Protein AF-A0A1G9XAP2-F1 (afdb_monomer)

Mean predicted aligned error: 17.47 Å

Sequence (266 aa):
MADESARGPGRTGADGVQAGEEDELRVLLARVVPQLAPPPQRMARVRERLRRRRRRRAAGAVAVVAAAVTAAVLLPGAGDGPGSLGPTPPTSPQAAGTPTAVAGPATGPSASTQPPSYAADARVFGELTGLRLELPKGWHTLTAPKQSTAFVSSQALGLPGDGCFHPLDDFCTPLVRQLTPGGTLIQFALEHNQGMADKARLRGDLPGARPLLTACRTVGGTSQLAAEIADGSGSDVLVVATACLSHPTPEQDALARQILSSADFS

Solvent-accessible surface area (backbone atoms only — not comparable to full-atom values): 16619 Å² total; per-residue (Å²): 136,88,85,85,85,86,79,78,83,83,89,76,74,69,70,66,55,57,59,52,54,54,55,52,50,50,54,53,52,64,70,69,53,77,82,69,73,76,62,78,60,58,63,52,53,50,52,50,53,51,50,54,54,49,53,58,54,62,67,66,72,71,80,83,84,84,86,79,90,89,90,84,85,87,86,91,80,88,80,89,80,89,84,83,92,79,86,79,83,85,85,78,83,86,79,91,74,85,80,84,80,80,86,72,90,80,89,66,84,81,74,79,78,72,74,84,83,69,69,57,47,80,43,74,37,68,71,51,72,29,31,28,32,45,38,54,76,85,52,33,77,49,77,41,69,95,69,30,29,40,37,40,20,69,49,74,68,36,68,58,97,84,46,72,82,77,46,43,92,86,38,66,80,47,47,76,59,62,44,51,84,62,25,41,40,34,42,38,34,56,43,82,38,47,74,57,13,55,50,24,63,74,69,51,58,65,62,36,82,48,85,74,49,70,45,37,46,72,39,43,24,74,43,28,38,36,35,48,46,40,57,90,85,72,57,36,47,24,36,44,34,43,35,28,23,6,71,59,48,75,67,54,50,51,49,53,41,49,36,61,56,46,55,46,68,110

pLDDT: mean 79.66, std 18.26, range [38.59, 98.38]

Nearest PDB structures (foldseek):
  1e25-assembly1_A  TM=3.846E-01  e=6.372E-01  Pseudomonas aeruginosa
  4d2o-assembly2_B  TM=3.747E-01  e=5.050E-01  Citrobacter freundii
  6d3g-assembly4_D  TM=3.982E-01  e=1.616E+00  Citrobacter freundii
  8ftm-assembly1_A  TM=3.333E-01  e=3.648E+00  Thermochaetoides thermophila DSM 1495
  8ftm-assembly2_B  TM=3.637E-01  e=9.806E+00  Thermochaetoides thermophila DSM 1495

Radius of gyration: 29.98 Å; Cα contacts (8 Å, |Δi|>4): 328; chains: 1; bounding box: 112×56×68 Å

Secondary structure (DSSP, 8-state):
-------PPP--SSHHHHHHHHHHHHHHHHHHS---PPPHHHHHHHHHHHHHHHHHHHHTSSSSS----S--------------------PPP--------------------PPP---EEEEEEGGGTTEEEEEETT-EEEEEGGGTEEEEESS-B---SS-SSS-BTTB---BSSPPPTT-EEEEEEEEE-HHHHHHHHHH----EE-PPPHHHHHTT-SEEEEEEEE-TT--SEEEEEEEEESS--HHHHHHHHHHHHT-EE-

Organism: NCBI:txid310781

Foldseek 3Di:
DDDDDPDDDDDPPDPVVVVVVVVVVVVVVVVPDDPPPDPPVVVVVVVVVVVVVVVVVVVVPPPPDPDDDDDDPDDDDDDDDDDDDDDDDDDDDDDDDDDDDDDDDPPDPPPPCPDPDADWDWDFDVLQQGKIWTHHPCKDKDDDSVQSKIKIKNDDFAADPVGQPDADVSHGDRDPAAADAFIKMKMKGKDQALVLLVVCVVVDWFKDWDPQDPVLVVSQFPTKIWTWDHAPPSGSIIIIMIMGHHNHDPVSVVNVRRRSNRIYHD

Structure (mmCIF, N/CA/C/O backbone):
data_AF-A0A1G9XAP2-F1
#
_entry.id   AF-A0A1G9XAP2-F1
#
loop_
_atom_site.group_PDB
_atom_site.id
_atom_site.type_symbol
_atom_site.label_atom_id
_atom_site.label_alt_id
_atom_site.label_comp_id
_atom_site.label_asym_id
_atom_site.label_entity_id
_atom_site.label_seq_id
_atom_site.pdbx_PDB_ins_code
_atom_site.Cartn_x
_atom_site.Cartn_y
_atom_site.Cartn_z
_atom_site.occupancy
_atom_site.B_iso_or_equiv
_atom_site.auth_seq_id
_atom_site.auth_comp_id
_atom_site.auth_asym_id
_atom_site.auth_atom_id
_atom_site.pdbx_PDB_model_num
ATOM 1 N N . MET A 1 1 ? 60.367 30.958 22.361 1.00 43.78 1 MET A N 1
ATOM 2 C CA . MET A 1 1 ? 60.447 29.661 21.658 1.00 43.78 1 MET A CA 1
ATOM 3 C C . MET A 1 1 ? 59.014 29.154 21.582 1.00 43.78 1 MET A C 1
ATOM 5 O O . MET A 1 1 ? 58.500 28.744 22.607 1.00 43.78 1 MET A O 1
ATOM 9 N N . ALA A 1 2 ? 58.224 29.648 20.627 1.00 56.22 2 ALA A N 1
ATOM 10 C CA . ALA A 1 2 ? 58.159 29.245 19.213 1.00 56.22 2 ALA A CA 1
ATOM 11 C C . ALA A 1 2 ? 57.418 27.907 19.065 1.00 56.22 2 ALA A C 1
ATOM 13 O O . ALA A 1 2 ? 57.967 26.904 19.496 1.00 56.22 2 ALA A O 1
ATOM 14 N N . ASP A 1 3 ? 56.177 27.959 18.561 1.00 45.72 3 ASP A N 1
ATOM 15 C CA . ASP A 1 3 ? 55.609 27.087 17.508 1.00 45.72 3 ASP A CA 1
ATOM 16 C C . ASP A 1 3 ? 54.133 27.500 17.303 1.00 45.72 3 ASP A C 1
ATOM 18 O O . ASP A 1 3 ? 53.324 27.450 18.227 1.00 45.72 3 ASP A O 1
ATOM 22 N N . GLU A 1 4 ? 53.821 28.307 16.293 1.00 52.78 4 GLU A N 1
ATOM 23 C CA . GLU A 1 4 ? 53.558 27.946 14.888 1.00 52.78 4 GLU A CA 1
ATOM 24 C C . GLU A 1 4 ? 52.074 27.611 14.660 1.00 52.78 4 GLU A C 1
ATOM 26 O O . GLU A 1 4 ? 51.550 26.523 14.882 1.00 52.78 4 GLU A O 1
ATOM 31 N N . SER A 1 5 ? 51.371 28.663 14.249 1.00 58.31 5 SER A N 1
ATOM 32 C CA . SER A 1 5 ? 49.951 28.707 13.946 1.00 58.31 5 SER A CA 1
ATOM 33 C C . SER A 1 5 ? 49.730 28.159 12.530 1.00 58.31 5 SER A C 1
ATOM 35 O O . SER A 1 5 ? 49.938 28.866 11.544 1.00 58.31 5 SER A O 1
ATOM 37 N N . ALA A 1 6 ? 49.317 26.895 12.413 1.00 60.69 6 ALA A N 1
ATOM 38 C CA . ALA A 1 6 ? 48.979 26.273 11.132 1.00 60.69 6 ALA A CA 1
ATOM 39 C C . ALA A 1 6 ? 47.593 26.736 10.642 1.00 60.69 6 ALA A C 1
ATOM 41 O O . ALA A 1 6 ? 46.551 26.144 10.927 1.00 60.69 6 ALA A O 1
ATOM 42 N N . ARG A 1 7 ? 47.597 27.839 9.892 1.00 59.06 7 ARG A N 1
ATOM 43 C CA . ARG A 1 7 ? 46.464 28.396 9.146 1.00 59.06 7 ARG A CA 1
ATOM 44 C C . ARG A 1 7 ? 46.275 27.584 7.853 1.00 59.06 7 ARG A C 1
ATOM 46 O O . ARG A 1 7 ? 47.036 27.744 6.905 1.00 59.06 7 ARG A O 1
ATOM 53 N N . GLY A 1 8 ? 45.282 26.694 7.832 1.00 51.62 8 GLY A N 1
ATOM 54 C CA . GLY A 1 8 ? 44.941 25.880 6.658 1.00 51.62 8 GLY A CA 1
ATOM 55 C C . GLY A 1 8 ? 44.380 26.714 5.488 1.00 51.62 8 GLY A C 1
ATOM 56 O O . GLY A 1 8 ? 43.649 27.678 5.732 1.00 51.62 8 GLY A O 1
ATOM 57 N N . PRO A 1 9 ? 44.710 26.376 4.225 1.00 57.38 9 PRO A N 1
ATOM 58 C CA . PRO A 1 9 ? 44.312 27.142 3.047 1.00 57.38 9 PRO A CA 1
ATOM 59 C C . PRO A 1 9 ? 42.838 26.917 2.680 1.00 57.38 9 PRO A C 1
ATOM 61 O O . PRO A 1 9 ? 42.304 25.810 2.768 1.00 57.38 9 PRO A O 1
ATOM 64 N N . GLY A 1 10 ? 42.188 28.003 2.262 1.00 54.50 10 GLY A N 1
ATOM 65 C CA . GLY A 1 10 ? 40.776 28.053 1.899 1.00 54.50 10 GLY A CA 1
ATOM 66 C C . GLY A 1 10 ? 40.422 27.183 0.692 1.00 54.50 10 GLY A C 1
ATOM 67 O O . GLY A 1 10 ? 41.027 27.273 -0.373 1.00 54.50 10 GLY A O 1
ATOM 68 N N . ARG A 1 11 ? 39.376 26.371 0.862 1.00 55.69 11 ARG A N 1
ATOM 69 C CA . ARG A 1 11 ? 38.628 25.712 -0.212 1.00 55.69 11 ARG A CA 1
ATOM 70 C C . ARG A 1 11 ? 37.593 26.695 -0.766 1.00 55.69 11 ARG A C 1
ATOM 72 O O . ARG A 1 11 ? 36.490 26.770 -0.241 1.00 55.69 11 ARG A O 1
ATOM 79 N N . THR A 1 12 ? 37.944 27.451 -1.801 1.00 59.19 12 THR A N 1
ATOM 80 C CA . THR A 1 12 ? 37.004 28.343 -2.519 1.00 59.19 12 THR A CA 1
ATOM 81 C C . THR A 1 12 ? 37.005 28.135 -4.040 1.00 59.19 12 THR A C 1
ATOM 83 O O . THR A 1 12 ? 36.467 28.956 -4.771 1.00 59.19 12 THR A O 1
ATOM 86 N N . GLY A 1 13 ? 37.595 27.043 -4.546 1.00 55.62 13 GLY A N 1
ATOM 87 C CA . GLY A 1 13 ? 37.838 26.871 -5.987 1.00 55.62 13 GLY A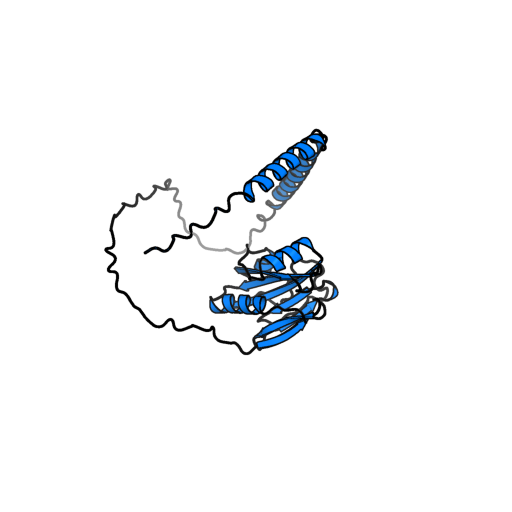 CA 1
ATOM 88 C C . GLY A 1 13 ? 36.865 25.983 -6.774 1.00 55.62 13 GLY A C 1
ATOM 89 O O . GLY A 1 13 ? 36.879 26.052 -7.996 1.00 55.62 13 GLY A O 1
ATOM 90 N N . ALA A 1 14 ? 36.048 25.141 -6.129 1.00 57.00 14 ALA A N 1
ATOM 91 C CA . ALA A 1 14 ? 35.280 24.110 -6.845 1.00 57.00 14 ALA A CA 1
ATOM 92 C C . ALA A 1 14 ? 33.884 24.574 -7.311 1.00 57.00 14 ALA A C 1
ATOM 94 O O . ALA A 1 14 ? 33.464 24.217 -8.406 1.00 57.00 14 ALA A O 1
ATOM 95 N N . ASP A 1 15 ? 33.203 25.432 -6.544 1.00 57.75 15 ASP A N 1
ATOM 96 C CA . ASP A 1 15 ? 31.824 25.848 -6.863 1.00 57.75 15 ASP A CA 1
ATOM 97 C C . ASP A 1 15 ? 31.735 26.837 -8.039 1.00 57.75 15 ASP A C 1
ATOM 99 O O . ASP A 1 15 ? 30.709 26.931 -8.709 1.00 57.75 15 ASP A O 1
ATOM 103 N N . GLY A 1 16 ? 32.817 27.567 -8.334 1.00 58.72 16 GLY A N 1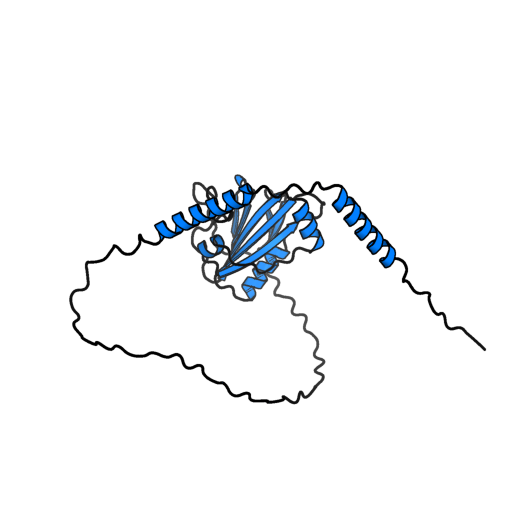
ATOM 104 C CA . GLY A 1 16 ? 32.840 28.543 -9.429 1.00 58.72 16 GLY A CA 1
ATOM 105 C C . GLY A 1 16 ? 32.870 27.912 -10.824 1.00 58.72 16 GLY A C 1
ATOM 106 O O . GLY A 1 16 ? 32.371 28.512 -11.773 1.00 58.72 16 GLY A O 1
ATOM 107 N N . VAL A 1 17 ? 33.425 26.702 -10.954 1.00 64.06 17 VAL A N 1
ATOM 108 C CA . VAL A 1 17 ? 33.548 26.011 -12.250 1.00 64.06 17 VAL A CA 1
ATOM 109 C C . VAL A 1 17 ? 32.198 25.433 -12.681 1.00 64.06 17 VAL A C 1
ATOM 111 O O . VAL A 1 17 ? 31.810 25.567 -13.838 1.00 64.06 17 VAL A O 1
ATOM 114 N N . GLN A 1 18 ? 31.426 24.902 -11.732 1.00 67.69 18 GLN A N 1
ATOM 115 C CA . GLN A 1 18 ? 30.138 24.267 -12.013 1.00 67.69 18 GLN A CA 1
ATOM 116 C C . GLN A 1 18 ? 29.053 25.276 -12.432 1.00 67.69 18 GLN A C 1
ATOM 118 O O . GLN A 1 18 ? 28.229 24.976 -13.294 1.00 67.69 18 GLN A O 1
ATOM 123 N N . ALA A 1 19 ? 29.084 26.499 -11.887 1.00 69.44 19 ALA A N 1
ATOM 124 C CA . ALA A 1 19 ? 28.161 27.564 -12.285 1.00 69.44 19 ALA A CA 1
ATOM 125 C C . ALA A 1 19 ? 28.404 28.059 -13.726 1.00 69.44 19 ALA A C 1
ATOM 127 O O . ALA A 1 19 ? 27.454 28.412 -14.423 1.00 69.44 19 ALA A O 1
ATOM 128 N N . GLY A 1 20 ? 29.662 28.062 -14.185 1.00 77.38 20 GLY A N 1
ATOM 129 C CA . GLY A 1 20 ? 30.013 28.454 -15.554 1.00 77.38 20 GLY A CA 1
ATOM 130 C C . GLY A 1 20 ? 29.578 27.424 -16.599 1.00 77.38 20 GLY A C 1
ATOM 131 O O . GLY A 1 20 ? 29.032 27.796 -17.637 1.00 77.38 20 GLY A O 1
ATOM 132 N N . GLU A 1 21 ? 29.750 26.134 -16.297 1.00 80.44 21 GLU A N 1
ATOM 133 C CA . GLU A 1 21 ? 29.343 25.039 -17.189 1.00 80.44 21 GLU A CA 1
ATOM 134 C C . GLU A 1 21 ? 27.820 24.992 -17.388 1.00 80.44 21 GLU A C 1
ATOM 136 O O . GLU A 1 21 ? 27.341 24.743 -18.496 1.00 80.44 21 GLU A O 1
ATOM 141 N N . GLU A 1 22 ? 27.039 25.283 -16.344 1.00 77.25 22 GLU A N 1
ATOM 142 C CA . GLU A 1 22 ? 25.576 25.286 -16.428 1.00 77.25 22 GLU A CA 1
ATOM 143 C C . GLU A 1 22 ? 25.038 26.420 -17.322 1.00 77.25 22 GLU A C 1
ATOM 145 O O . GLU A 1 22 ? 24.093 26.218 -18.096 1.00 77.25 22 GLU A O 1
ATOM 150 N N . ASP A 1 23 ? 25.652 27.606 -17.258 1.00 83.25 23 ASP A N 1
ATOM 151 C CA . ASP A 1 23 ? 25.276 28.740 -18.108 1.00 83.25 23 ASP A CA 1
ATOM 152 C C . ASP A 1 23 ? 25.699 28.528 -19.569 1.00 83.25 23 ASP A C 1
ATOM 154 O O . ASP A 1 23 ? 24.942 28.867 -20.486 1.00 83.25 23 ASP A O 1
ATOM 158 N N . GLU A 1 24 ? 26.841 27.884 -19.816 1.00 81.81 24 GLU A N 1
ATOM 159 C CA . GLU A 1 24 ? 27.262 27.521 -21.172 1.00 81.81 24 GLU A CA 1
ATOM 160 C C . GLU A 1 24 ? 26.313 26.478 -21.795 1.00 81.81 24 GLU A C 1
ATOM 162 O O . GLU A 1 24 ? 25.897 26.611 -22.955 1.00 81.81 24 GLU A O 1
ATOM 167 N N . LEU A 1 25 ? 25.844 25.512 -20.994 1.00 84.38 25 LEU A N 1
ATOM 168 C CA . LEU A 1 25 ? 24.843 24.531 -21.421 1.00 84.38 25 LEU A CA 1
ATOM 169 C C . LEU A 1 25 ? 23.500 25.190 -21.778 1.00 84.38 25 LEU A C 1
ATOM 171 O O . LEU A 1 25 ? 22.874 24.820 -22.778 1.00 84.38 25 LEU A O 1
ATOM 175 N N . ARG A 1 26 ? 23.059 26.195 -21.004 1.00 84.69 26 ARG A N 1
ATOM 176 C CA . ARG A 1 26 ? 21.834 26.962 -21.308 1.00 84.69 26 ARG A CA 1
ATOM 177 C C . ARG A 1 26 ? 21.941 27.710 -22.628 1.00 84.69 26 ARG A C 1
ATOM 179 O O . ARG A 1 26 ? 20.974 27.720 -23.393 1.00 84.69 26 ARG A O 1
ATOM 186 N N . VAL A 1 27 ? 23.094 28.309 -22.923 1.00 86.81 27 VAL A N 1
ATOM 187 C CA . VAL A 1 27 ? 23.308 29.047 -24.179 1.00 86.81 27 VAL A CA 1
ATOM 188 C C . VAL A 1 27 ? 23.301 28.103 -25.385 1.00 86.81 27 VAL A C 1
ATOM 190 O O . VAL A 1 27 ? 22.697 28.427 -26.415 1.00 86.81 27 VAL A O 1
ATOM 193 N N . LEU A 1 28 ? 23.905 26.917 -25.261 1.00 85.38 28 LEU A N 1
ATOM 194 C CA . LEU A 1 28 ? 23.897 25.909 -26.326 1.00 85.38 28 LEU A CA 1
ATOM 195 C C . LEU A 1 28 ? 22.491 25.346 -26.568 1.00 85.38 28 LEU A C 1
ATOM 197 O O . LEU A 1 28 ? 22.047 25.273 -27.717 1.00 85.38 28 LEU A O 1
ATOM 201 N N . LEU A 1 29 ? 21.742 25.039 -25.507 1.00 82.00 29 LEU A N 1
ATOM 202 C CA . LEU A 1 29 ? 20.355 24.576 -25.622 1.00 82.00 29 LEU A CA 1
ATOM 203 C C . LEU A 1 29 ? 19.434 25.648 -26.220 1.00 82.00 29 LEU A C 1
ATOM 205 O O . LEU A 1 29 ? 18.584 25.330 -27.054 1.00 82.00 29 LEU A O 1
ATOM 209 N N . ALA A 1 30 ? 19.635 26.922 -25.876 1.00 78.88 30 ALA A N 1
ATOM 210 C CA . ALA A 1 30 ? 18.861 28.026 -26.441 1.00 78.88 30 ALA A CA 1
ATOM 211 C C . ALA A 1 30 ? 19.089 28.214 -27.953 1.00 78.88 30 ALA A C 1
ATOM 213 O O . ALA A 1 30 ? 18.180 28.666 -28.650 1.00 78.88 30 ALA A O 1
ATOM 214 N N . ARG A 1 31 ? 20.272 27.859 -28.476 1.00 81.38 31 ARG A N 1
ATOM 215 C CA . ARG A 1 31 ? 20.572 27.933 -29.919 1.00 81.38 31 ARG A CA 1
ATOM 216 C C . ARG A 1 31 ? 20.075 26.734 -30.717 1.00 81.38 31 ARG A C 1
ATOM 218 O O . ARG A 1 31 ? 19.777 26.895 -31.898 1.00 81.38 31 ARG A O 1
ATOM 225 N N . VAL A 1 32 ? 20.017 25.549 -30.109 1.00 82.12 32 VAL A N 1
ATOM 226 C CA . VAL A 1 32 ? 19.726 24.300 -30.833 1.00 82.12 32 VAL A CA 1
ATOM 227 C C . VAL A 1 32 ? 18.238 23.959 -30.847 1.00 82.12 32 VAL A C 1
ATOM 229 O O . VAL A 1 32 ? 17.820 23.181 -31.695 1.00 82.12 32 VAL A O 1
ATOM 232 N N . VAL A 1 33 ? 17.412 24.547 -29.976 1.00 76.69 33 VAL A N 1
ATOM 233 C CA . VAL A 1 33 ? 15.960 24.325 -30.012 1.00 76.69 33 VAL A CA 1
ATOM 234 C C . VAL A 1 33 ? 15.314 25.334 -30.970 1.00 76.69 33 VAL A C 1
ATOM 236 O O . VAL A 1 33 ? 15.183 26.507 -30.610 1.00 76.69 33 VAL A O 1
ATOM 239 N N . PRO A 1 34 ? 14.861 24.925 -32.175 1.00 71.75 34 PRO A N 1
ATOM 240 C CA . PRO A 1 34 ? 14.006 25.780 -32.975 1.00 71.75 34 PRO A CA 1
ATOM 241 C C . PRO A 1 34 ? 12.785 26.130 -32.130 1.00 71.75 34 PRO A C 1
ATOM 243 O O . PRO A 1 34 ? 12.048 25.243 -31.696 1.00 71.75 34 PRO A O 1
ATOM 246 N N . GLN A 1 35 ? 12.589 27.426 -31.887 1.00 61.47 35 GLN A N 1
ATOM 247 C CA . GLN A 1 35 ? 11.375 27.978 -31.294 1.00 61.47 35 GLN A CA 1
ATOM 248 C C . GLN A 1 35 ? 10.207 27.659 -32.237 1.00 61.47 35 GLN A C 1
ATOM 250 O O . GLN A 1 35 ? 9.824 28.460 -33.091 1.00 61.47 35 GLN A O 1
ATOM 255 N N . LEU A 1 36 ? 9.669 26.442 -32.138 1.00 65.44 36 LEU A N 1
ATOM 256 C CA . LEU A 1 36 ? 8.447 26.048 -32.814 1.00 65.44 36 LEU A CA 1
ATOM 257 C C . LEU A 1 36 ? 7.345 26.932 -32.249 1.00 65.44 36 LEU A C 1
ATOM 259 O O . LEU A 1 36 ? 6.973 26.798 -31.081 1.00 65.44 36 LEU A O 1
ATOM 263 N N . ALA A 1 37 ? 6.837 27.841 -33.084 1.00 71.31 37 ALA A N 1
ATOM 264 C CA . ALA A 1 37 ? 5.683 28.655 -32.747 1.00 71.31 37 ALA A CA 1
ATOM 265 C C . ALA A 1 37 ? 4.605 27.734 -32.150 1.00 71.31 37 ALA A C 1
ATOM 267 O O . ALA A 1 37 ? 4.252 26.729 -32.782 1.00 71.31 37 ALA A O 1
ATOM 268 N N . PRO A 1 38 ? 4.116 28.010 -30.927 1.00 67.00 38 PRO A N 1
ATOM 269 C CA . PRO A 1 38 ? 3.193 27.116 -30.252 1.00 67.00 38 PRO A CA 1
ATOM 270 C C . PRO A 1 38 ? 1.974 26.929 -31.160 1.00 67.00 38 PRO A C 1
ATOM 272 O O . PRO A 1 38 ? 1.313 27.918 -31.487 1.00 67.00 38 PRO A O 1
ATOM 275 N N . PRO A 1 39 ? 1.668 25.698 -31.617 1.00 67.88 39 PRO A N 1
ATOM 276 C CA . PRO A 1 39 ? 0.628 25.491 -32.608 1.00 67.88 39 PRO A CA 1
ATOM 277 C C . PRO A 1 39 ? -0.695 26.016 -32.033 1.00 67.88 39 PRO A C 1
ATOM 279 O O . PRO A 1 39 ? -1.178 25.461 -31.034 1.00 67.88 39 PRO A O 1
ATOM 282 N N . PRO A 1 40 ? -1.319 27.050 -32.638 1.00 71.25 40 PRO A N 1
ATOM 283 C CA . PRO A 1 40 ? -2.469 27.757 -32.055 1.00 71.25 40 PRO A CA 1
ATOM 284 C C . PRO A 1 40 ? -3.674 26.829 -31.823 1.00 71.25 40 PRO A C 1
ATOM 286 O O . PRO A 1 40 ? -4.587 27.117 -31.050 1.00 71.25 40 PRO A O 1
ATOM 289 N N . GLN A 1 41 ? -3.647 25.653 -32.449 1.00 75.56 41 GLN A N 1
ATOM 290 C CA . GLN A 1 41 ? -4.695 24.648 -32.406 1.00 75.56 41 GLN A CA 1
ATOM 291 C C . GLN A 1 41 ? -4.633 23.723 -31.174 1.00 75.56 41 GLN A C 1
ATOM 293 O O . GLN A 1 41 ? -5.664 23.144 -30.816 1.00 75.56 41 GLN A O 1
ATOM 298 N N . ARG A 1 42 ? -3.485 23.574 -30.481 1.00 73.88 42 ARG A N 1
ATOM 299 C CA . ARG A 1 42 ? -3.397 22.682 -29.299 1.00 73.88 42 ARG A CA 1
ATOM 300 C C . ARG A 1 42 ? -4.264 23.192 -28.149 1.00 73.88 42 ARG A C 1
ATOM 302 O O . ARG A 1 42 ? -5.066 22.433 -27.605 1.00 73.88 42 ARG A O 1
ATOM 309 N N . MET A 1 43 ? -4.179 24.486 -27.840 1.00 79.31 43 MET A N 1
ATOM 310 C CA . MET A 1 43 ? -4.980 25.091 -26.770 1.00 79.31 43 MET A CA 1
ATOM 311 C C . MET A 1 43 ? -6.471 25.139 -27.114 1.00 79.31 43 MET A C 1
ATOM 313 O O . MET A 1 43 ? -7.305 24.934 -26.233 1.00 79.31 43 MET A O 1
ATOM 317 N N . ALA A 1 44 ? -6.821 25.322 -28.392 1.00 82.81 44 ALA A N 1
ATOM 318 C CA . ALA A 1 44 ? -8.208 25.245 -28.847 1.00 82.81 44 ALA A CA 1
ATOM 319 C C . ALA A 1 44 ? -8.807 23.845 -28.615 1.00 82.81 44 ALA A C 1
ATOM 321 O O . ALA A 1 44 ? -9.882 23.730 -28.029 1.00 82.81 44 ALA A O 1
ATOM 322 N N . ARG A 1 45 ? -8.079 22.768 -28.958 1.00 84.31 45 ARG A N 1
ATOM 323 C CA . ARG A 1 45 ? -8.528 21.381 -28.714 1.00 84.31 45 ARG A CA 1
ATOM 324 C C . ARG A 1 45 ? -8.672 21.060 -27.224 1.00 84.31 45 ARG A C 1
ATOM 326 O O . ARG A 1 45 ? -9.611 20.360 -26.845 1.00 84.31 45 ARG A O 1
ATOM 333 N N . VAL A 1 46 ? -7.782 21.577 -26.374 1.00 85.06 46 VAL A N 1
ATOM 334 C CA . VAL A 1 46 ? -7.885 21.409 -24.912 1.00 85.06 46 VAL A CA 1
ATOM 335 C C . VAL A 1 46 ? -9.112 22.146 -24.369 1.00 85.06 46 VAL A C 1
ATOM 337 O O . VAL A 1 46 ? -9.903 21.549 -23.635 1.00 85.06 46 VAL A O 1
ATOM 340 N N . ARG A 1 47 ? -9.333 23.402 -24.781 1.00 88.81 47 ARG A N 1
ATOM 341 C CA . ARG A 1 47 ? -10.524 24.180 -24.395 1.00 88.81 47 ARG A CA 1
ATOM 342 C C . ARG A 1 47 ? -11.816 23.497 -24.845 1.00 88.81 47 ARG A C 1
ATOM 344 O O . ARG A 1 47 ? -12.753 23.414 -24.053 1.00 88.81 47 ARG A O 1
ATOM 351 N N . GLU A 1 48 ? -11.847 22.942 -26.056 1.00 90.81 48 GLU A N 1
ATOM 352 C CA . GLU A 1 48 ? -12.987 22.189 -26.595 1.00 90.81 48 GLU A CA 1
ATOM 353 C C . GLU A 1 48 ? -13.281 20.927 -25.760 1.00 90.81 48 GLU A C 1
ATOM 355 O O . GLU A 1 48 ? -14.425 20.687 -25.359 1.00 90.81 48 GLU A O 1
ATOM 360 N N . ARG A 1 49 ? -12.243 20.146 -25.411 1.00 86.44 49 ARG A N 1
ATOM 361 C CA . ARG A 1 49 ? -12.376 18.959 -24.541 1.00 86.44 49 ARG A CA 1
ATOM 362 C C . ARG A 1 49 ? -12.897 19.330 -23.152 1.00 86.44 49 ARG A C 1
ATOM 364 O O . ARG A 1 49 ? -13.798 18.661 -22.641 1.00 86.44 49 ARG A O 1
ATOM 371 N N . LEU A 1 50 ? -12.388 20.412 -22.562 1.00 88.19 50 LEU A N 1
ATOM 372 C CA . LEU A 1 50 ? -12.848 20.899 -21.260 1.00 88.19 50 LEU A CA 1
ATOM 373 C C . LEU A 1 50 ? -14.295 21.405 -21.317 1.00 88.19 50 LEU A C 1
ATOM 375 O O . LEU A 1 50 ? -15.089 21.060 -20.439 1.00 88.19 50 LEU A O 1
ATOM 379 N N . ARG A 1 51 ? -14.682 22.141 -22.370 1.00 90.31 51 ARG A N 1
ATOM 380 C CA . ARG A 1 51 ? -16.075 22.574 -22.586 1.00 90.31 51 ARG A CA 1
ATOM 381 C C . ARG A 1 51 ? -17.023 21.383 -22.704 1.00 90.31 51 ARG A C 1
ATOM 383 O O . ARG A 1 51 ? -18.058 21.377 -22.038 1.00 90.31 51 ARG A O 1
ATOM 390 N N . ARG A 1 52 ? -16.663 20.356 -23.485 1.00 86.94 52 ARG A N 1
ATOM 391 C CA . ARG A 1 52 ? -17.459 19.119 -23.605 1.00 86.94 52 ARG A CA 1
ATOM 392 C C . ARG A 1 52 ? -17.599 18.401 -22.262 1.00 86.94 52 ARG A C 1
ATOM 394 O O . ARG A 1 52 ? -18.710 18.017 -21.901 1.00 86.94 52 ARG A O 1
ATOM 401 N N . ARG A 1 53 ? -16.513 18.274 -21.488 1.00 82.81 53 ARG A N 1
ATOM 402 C CA . ARG A 1 53 ? -16.544 17.643 -20.155 1.00 82.81 53 ARG A CA 1
ATOM 403 C C . ARG A 1 53 ? -17.415 18.433 -19.172 1.00 82.81 53 ARG A C 1
ATOM 405 O O . ARG A 1 53 ? -18.184 17.833 -18.427 1.00 82.81 53 ARG A O 1
ATOM 412 N N . ARG A 1 54 ? -17.357 19.770 -19.212 1.00 80.69 54 ARG A N 1
ATOM 413 C CA . ARG A 1 54 ? -18.178 20.649 -18.364 1.00 80.69 54 ARG A CA 1
ATOM 414 C C . ARG A 1 54 ? -19.665 20.582 -18.726 1.00 80.69 54 ARG A C 1
ATOM 416 O O . ARG A 1 54 ? -20.486 20.491 -17.822 1.00 80.69 54 ARG A O 1
ATOM 423 N N . ARG A 1 55 ? -20.013 20.538 -20.021 1.00 77.25 55 ARG A N 1
ATOM 424 C CA . ARG A 1 55 ? -21.407 20.346 -20.474 1.00 77.25 55 ARG A CA 1
ATOM 425 C C . ARG A 1 55 ? -21.986 19.004 -20.021 1.00 77.25 55 ARG A C 1
ATOM 427 O O . ARG A 1 55 ? -23.111 18.975 -19.541 1.00 77.25 55 ARG A O 1
ATOM 434 N N . ARG A 1 56 ? -21.205 17.919 -20.097 1.00 73.94 56 ARG A N 1
ATOM 435 C CA . ARG A 1 56 ? -21.636 16.601 -19.594 1.00 73.94 56 ARG A CA 1
ATOM 436 C C . ARG A 1 56 ? -21.889 16.601 -18.083 1.00 73.94 56 ARG A C 1
ATOM 438 O O . ARG A 1 56 ? -22.833 15.969 -17.636 1.00 73.94 56 ARG A O 1
ATOM 445 N N . ARG A 1 57 ? -21.096 17.347 -17.307 1.00 65.31 57 ARG A N 1
ATOM 446 C CA . ARG A 1 57 ? -21.312 17.495 -15.857 1.00 65.31 57 ARG A CA 1
ATOM 447 C C . ARG A 1 57 ? -22.538 18.346 -15.515 1.00 65.31 57 ARG A C 1
ATOM 449 O O . ARG A 1 57 ? -23.222 18.031 -14.554 1.00 65.31 57 ARG A O 1
ATOM 456 N N . ALA A 1 58 ? -22.846 19.375 -16.307 1.00 60.72 58 ALA A N 1
ATOM 457 C CA . ALA A 1 58 ? -24.041 20.195 -16.098 1.00 60.72 58 ALA A CA 1
ATOM 458 C C . ALA A 1 58 ? -25.346 19.438 -16.418 1.00 60.72 58 ALA A C 1
ATOM 460 O O . ALA A 1 58 ? -26.337 19.618 -15.722 1.00 60.72 58 ALA A O 1
ATOM 461 N N . ALA A 1 59 ? -25.336 18.548 -17.416 1.00 53.81 59 ALA A N 1
ATOM 462 C CA . ALA A 1 59 ? -26.501 17.725 -17.753 1.00 53.81 59 ALA A CA 1
ATOM 463 C C . ALA A 1 59 ? -26.792 16.608 -16.725 1.00 53.81 59 ALA A C 1
ATOM 465 O O . ALA A 1 59 ? -27.921 16.141 -16.645 1.00 53.81 59 ALA A O 1
ATOM 466 N N . GLY A 1 60 ? -25.802 16.195 -15.923 1.00 49.06 60 GLY A N 1
ATOM 467 C CA . GLY A 1 60 ? -25.972 15.170 -14.882 1.00 49.06 60 GLY A CA 1
ATOM 468 C C . GLY A 1 60 ? -26.489 15.687 -13.533 1.00 49.06 60 GLY A C 1
ATOM 469 O O . GLY A 1 60 ? -26.815 14.881 -12.672 1.00 49.06 60 GLY A O 1
ATOM 470 N N . ALA A 1 61 ? -26.572 17.007 -13.333 1.00 47.59 61 ALA A N 1
ATOM 471 C CA . ALA A 1 61 ? -26.952 17.608 -12.049 1.00 47.59 61 ALA A CA 1
ATOM 472 C C . ALA A 1 61 ? -28.456 17.931 -11.913 1.00 47.59 61 ALA A C 1
ATOM 474 O O . ALA A 1 61 ? -28.869 18.447 -10.881 1.00 47.59 61 ALA A O 1
ATOM 475 N N . VAL A 1 62 ? -29.282 17.644 -12.930 1.00 46.62 62 VAL A N 1
ATOM 476 C CA . VAL A 1 62 ? -30.718 18.014 -12.951 1.00 46.62 62 VAL A CA 1
ATOM 477 C C . VAL A 1 62 ? -31.655 16.804 -12.765 1.00 46.62 62 VAL A C 1
ATOM 479 O O . VAL A 1 62 ? -32.862 16.967 -12.652 1.00 46.62 62 VAL A O 1
ATOM 482 N N . ALA A 1 63 ? -31.133 15.579 -12.658 1.00 44.78 63 ALA A N 1
ATOM 483 C CA . ALA A 1 63 ? -31.954 14.360 -12.637 1.00 44.78 63 ALA A CA 1
ATOM 484 C C . ALA A 1 63 ? -32.133 13.711 -11.247 1.00 44.78 63 ALA A C 1
ATOM 486 O O . ALA A 1 63 ? -32.277 12.496 -11.169 1.00 44.78 63 ALA A O 1
ATOM 487 N N . VAL A 1 64 ? -32.128 14.479 -10.147 1.00 46.94 64 VAL A N 1
ATOM 488 C CA . VAL A 1 64 ? -32.521 13.969 -8.810 1.00 46.94 64 VAL A CA 1
ATOM 489 C C . VAL A 1 64 ? -33.338 15.014 -8.035 1.00 46.94 64 VAL A C 1
ATOM 491 O O . VAL A 1 64 ? -33.007 15.370 -6.915 1.00 46.94 64 VAL A O 1
ATOM 494 N N . VAL A 1 65 ? -34.410 15.540 -8.636 1.00 45.97 65 VAL A N 1
ATOM 495 C CA . VAL A 1 65 ? -35.538 16.148 -7.895 1.00 45.97 65 VAL A CA 1
ATOM 496 C C . VAL A 1 65 ? -36.830 15.827 -8.652 1.00 45.97 65 VAL A C 1
ATOM 498 O O . VAL A 1 65 ? -37.474 16.696 -9.227 1.00 45.97 65 VAL A O 1
ATOM 501 N N . ALA A 1 66 ? -37.174 14.543 -8.739 1.00 42.62 66 ALA A N 1
ATOM 502 C CA . ALA A 1 66 ? -38.476 14.095 -9.237 1.00 42.62 66 ALA A CA 1
ATOM 503 C C . ALA A 1 66 ? -38.799 12.690 -8.704 1.00 42.62 66 ALA A C 1
ATOM 505 O O . ALA A 1 66 ? -38.911 11.731 -9.456 1.00 42.62 66 ALA A O 1
ATOM 506 N N . ALA A 1 67 ? -38.908 12.565 -7.383 1.00 41.94 67 ALA A N 1
ATOM 507 C CA . ALA A 1 67 ? -39.603 11.453 -6.739 1.00 41.94 67 ALA A CA 1
ATOM 508 C C . ALA A 1 67 ? -40.205 11.979 -5.434 1.00 41.94 67 ALA A C 1
ATOM 510 O O . ALA A 1 67 ? -39.660 11.816 -4.346 1.00 41.94 67 ALA A O 1
ATOM 511 N N . ALA A 1 68 ? -41.300 12.714 -5.591 1.00 41.41 68 ALA A N 1
ATOM 512 C CA . ALA A 1 68 ? -42.176 13.116 -4.512 1.00 41.41 68 ALA A CA 1
ATOM 513 C C . ALA A 1 68 ? -43.413 12.202 -4.499 1.00 41.41 68 ALA A C 1
ATOM 515 O O . ALA A 1 68 ? -43.841 11.719 -5.544 1.00 41.41 68 ALA A O 1
ATOM 516 N N . VAL A 1 69 ? -44.026 12.125 -3.314 1.00 46.41 69 VAL A N 1
ATOM 517 C CA . VAL A 1 69 ? -45.445 11.825 -3.058 1.00 46.41 69 VAL A CA 1
ATOM 518 C C . VAL A 1 69 ? -45.833 10.340 -2.974 1.00 46.41 69 VAL A C 1
ATOM 520 O O . VAL A 1 69 ? -46.177 9.731 -3.972 1.00 46.41 69 VAL A O 1
ATOM 523 N N . THR A 1 70 ? -45.848 9.790 -1.750 1.00 44.28 70 THR A N 1
ATOM 524 C CA . THR A 1 70 ? -47.073 9.368 -1.022 1.00 44.28 70 THR A CA 1
ATOM 525 C C . THR A 1 70 ? -46.694 8.782 0.347 1.00 44.28 70 THR A C 1
ATOM 527 O O . THR A 1 70 ? -46.274 7.632 0.400 1.00 44.28 70 THR A O 1
ATOM 530 N N . ALA A 1 71 ? -46.830 9.562 1.431 1.00 42.38 71 ALA A N 1
ATOM 531 C CA . ALA A 1 71 ? -47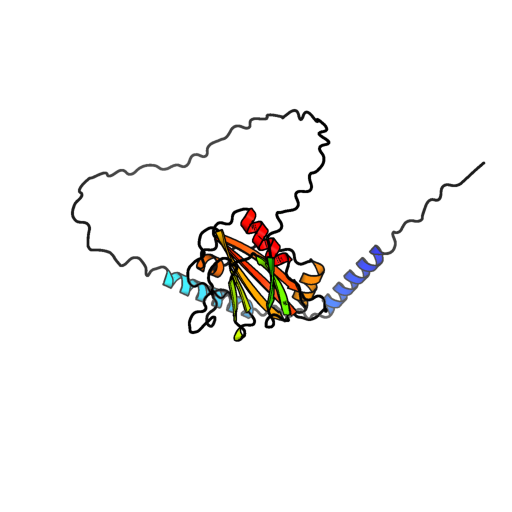.211 9.122 2.793 1.00 42.38 71 ALA A CA 1
ATOM 532 C C . ALA A 1 71 ? -46.834 10.188 3.844 1.00 42.38 71 ALA A C 1
ATOM 534 O O . ALA A 1 71 ? -45.865 10.044 4.580 1.00 42.38 71 ALA A O 1
ATOM 535 N N . ALA A 1 72 ? -47.607 11.270 3.925 1.00 38.59 72 ALA A N 1
ATOM 536 C CA . ALA A 1 72 ? -47.635 12.126 5.111 1.00 38.59 72 ALA A CA 1
ATOM 537 C C . ALA A 1 72 ? -49.039 12.722 5.228 1.00 38.59 72 ALA A C 1
ATOM 539 O O . ALA A 1 72 ? -49.336 13.803 4.726 1.00 38.59 72 ALA A O 1
ATOM 540 N N . VAL A 1 73 ? -49.931 11.938 5.823 1.00 49.56 73 VAL A N 1
ATOM 541 C CA . VAL A 1 73 ? -51.269 12.365 6.216 1.00 49.56 73 VAL A CA 1
ATOM 542 C C . VAL A 1 73 ? -51.175 12.782 7.686 1.00 49.56 73 VAL A C 1
ATOM 544 O O . VAL A 1 73 ? -50.813 11.967 8.527 1.00 49.56 73 VAL A O 1
ATOM 547 N N . LEU A 1 74 ? -51.524 14.052 7.935 1.00 51.91 74 LEU A N 1
ATOM 548 C CA . LEU A 1 74 ? -51.864 14.704 9.214 1.00 51.91 74 LEU A CA 1
ATOM 549 C C . LEU A 1 74 ? -50.722 15.227 10.102 1.00 51.91 74 LEU A C 1
ATOM 551 O O . LEU A 1 74 ? -50.296 14.560 11.035 1.00 51.91 74 LEU A O 1
ATOM 555 N N . LEU A 1 75 ? -50.366 16.505 9.911 1.00 42.69 75 LEU A N 1
ATOM 556 C CA . LEU A 1 75 ? -50.076 17.450 11.004 1.00 42.69 75 LEU A CA 1
ATOM 557 C C . LEU A 1 75 ? -50.248 18.901 10.497 1.00 42.69 75 LEU A C 1
ATOM 559 O O . LEU A 1 75 ? -49.477 19.333 9.640 1.00 42.69 75 LEU A O 1
ATOM 563 N N . PRO A 1 76 ? -51.257 19.656 10.974 1.00 50.78 76 PRO A N 1
ATOM 564 C CA . PRO A 1 76 ? -51.399 21.081 10.698 1.00 50.78 76 PRO A CA 1
ATOM 565 C C . PRO A 1 76 ? -50.762 21.922 11.819 1.00 50.78 76 PRO A C 1
ATOM 567 O O . PRO A 1 76 ? -50.998 21.678 12.999 1.00 50.78 76 PRO A O 1
ATOM 570 N N . GLY A 1 77 ? -49.990 22.942 11.443 1.00 43.12 77 GLY A N 1
ATOM 571 C CA . GLY A 1 77 ? -49.444 23.959 12.352 1.00 43.12 77 GLY A CA 1
ATOM 572 C C . GLY A 1 77 ? -48.258 24.666 11.693 1.00 43.12 77 GLY A C 1
ATOM 573 O O . GLY A 1 77 ? -47.149 24.156 11.730 1.00 43.12 77 GLY A O 1
ATOM 574 N N . ALA A 1 78 ? -48.488 25.659 10.832 1.00 47.19 78 ALA A N 1
ATOM 575 C CA . ALA A 1 78 ? -48.665 27.075 11.181 1.00 47.19 78 ALA A CA 1
ATOM 576 C C . ALA A 1 78 ? -47.399 27.692 11.807 1.00 47.19 78 ALA A C 1
ATOM 578 O O . ALA A 1 78 ? -47.075 27.423 12.960 1.00 47.19 78 ALA A O 1
ATOM 579 N N . GLY A 1 79 ? -46.717 28.548 11.040 1.00 46.56 79 GLY A N 1
ATOM 580 C CA . GLY A 1 79 ? -45.594 29.346 11.529 1.00 46.56 79 GLY A CA 1
ATOM 581 C C . GLY A 1 79 ? -44.800 30.021 10.414 1.00 46.56 79 GLY A C 1
ATOM 582 O O . GLY A 1 79 ? -43.666 29.635 10.154 1.00 46.56 79 GLY A O 1
ATOM 583 N N . ASP A 1 80 ? -45.407 31.012 9.758 1.00 50.94 80 ASP A N 1
ATOM 584 C CA . ASP A 1 80 ? -44.708 32.009 8.941 1.00 50.94 80 ASP A CA 1
ATOM 585 C C . ASP A 1 80 ? -43.739 32.835 9.799 1.00 50.94 80 ASP A C 1
ATOM 587 O O . ASP A 1 80 ? -44.098 33.323 10.871 1.00 50.94 80 ASP A O 1
ATOM 591 N N . GLY A 1 81 ? -42.528 33.057 9.290 1.00 42.56 81 GLY A N 1
ATOM 592 C CA . GLY A 1 81 ? -41.584 34.010 9.866 1.00 42.56 81 GLY A CA 1
ATOM 593 C C . GLY A 1 81 ? -40.440 34.341 8.905 1.00 42.56 81 GLY A C 1
ATOM 594 O O . GLY A 1 81 ? -39.506 33.549 8.791 1.00 42.56 81 GLY A O 1
ATOM 595 N N . PRO A 1 82 ? -40.466 35.498 8.217 1.00 59.72 82 PRO A N 1
ATOM 596 C CA . PRO A 1 82 ? -39.338 35.990 7.445 1.00 59.72 82 PRO A CA 1
ATOM 597 C C . PRO A 1 82 ? -38.508 36.946 8.309 1.00 59.72 82 PRO A C 1
ATOM 599 O O . PRO A 1 82 ? -38.988 37.991 8.741 1.00 59.72 82 PRO A O 1
ATOM 602 N N . GLY A 1 83 ? -37.240 36.621 8.541 1.00 47.69 83 GLY A N 1
ATOM 603 C CA . GLY A 1 83 ? -36.330 37.573 9.167 1.00 47.69 83 GLY A CA 1
ATOM 604 C C . GLY A 1 83 ? -35.035 36.943 9.642 1.00 47.69 83 GLY A C 1
ATOM 605 O O . GLY A 1 83 ? -35.025 36.199 10.611 1.00 47.69 83 GLY A O 1
ATOM 606 N N . SER A 1 84 ? -33.932 37.278 8.981 1.00 49.06 84 SER A N 1
ATOM 607 C CA . SER A 1 84 ? -32.876 38.077 9.610 1.00 49.06 84 SER A CA 1
ATOM 608 C C . SER A 1 84 ? -31.658 38.116 8.689 1.00 49.06 84 SER A C 1
ATOM 610 O O . SER A 1 84 ? -30.992 37.111 8.441 1.00 49.06 84 SER A O 1
ATOM 612 N N . LEU A 1 85 ? -31.400 39.304 8.149 1.00 52.81 85 LEU A N 1
ATOM 613 C CA . LEU A 1 85 ? -30.141 39.671 7.523 1.00 52.81 85 LEU A CA 1
ATOM 614 C C . LEU A 1 85 ? -29.111 39.925 8.628 1.00 52.81 85 LEU A C 1
ATOM 616 O O . LEU A 1 85 ? -29.346 40.761 9.496 1.00 52.81 85 LEU A O 1
ATOM 620 N N . GLY A 1 86 ? -27.946 39.287 8.522 1.00 50.81 86 GLY A N 1
ATOM 621 C CA . GLY A 1 86 ? -26.713 39.814 9.103 1.00 50.81 86 GLY A CA 1
ATOM 622 C C . GLY A 1 86 ? -25.798 38.770 9.735 1.00 50.81 86 GLY A C 1
ATOM 623 O O . GLY A 1 86 ? -26.139 38.186 10.758 1.00 50.81 86 GLY A O 1
ATOM 624 N N . PRO A 1 87 ? -24.576 38.618 9.210 1.00 58.84 87 PRO A N 1
ATOM 625 C CA . PRO A 1 87 ? -23.422 38.256 10.010 1.00 58.84 87 PRO A CA 1
ATOM 626 C C . PRO A 1 87 ? -22.601 39.521 10.295 1.00 58.84 87 PRO A C 1
ATOM 628 O O . PRO A 1 87 ? -21.881 40.030 9.436 1.00 58.84 87 PRO A O 1
ATOM 631 N N . THR A 1 88 ? -22.716 40.032 11.518 1.00 60.41 88 THR A N 1
ATOM 632 C CA . THR A 1 88 ? -21.693 40.878 12.138 1.00 60.41 88 THR A CA 1
ATOM 633 C C . THR A 1 88 ? -20.467 40.015 12.469 1.00 60.41 88 THR A C 1
ATOM 635 O O . THR A 1 88 ? -20.622 38.907 12.984 1.00 60.41 88 THR A O 1
ATOM 638 N N . PRO A 1 89 ? -19.236 40.477 12.195 1.00 71.00 89 PRO A N 1
ATOM 639 C CA . PRO A 1 89 ? -18.037 39.792 12.663 1.00 71.00 89 PRO A CA 1
ATOM 640 C C . PRO A 1 89 ? -17.818 40.073 14.161 1.00 71.00 89 PRO A C 1
ATOM 642 O O . 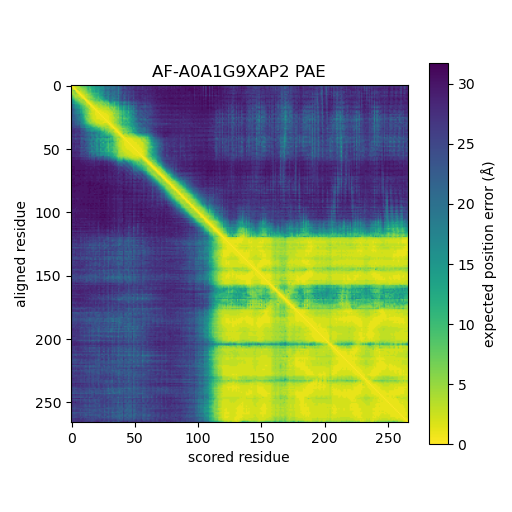PRO A 1 89 ? -17.906 41.232 14.577 1.00 71.00 89 PRO A O 1
ATOM 645 N N . PRO A 1 90 ? -17.497 39.065 14.991 1.00 68.75 90 PRO A N 1
ATOM 646 C CA . PRO A 1 90 ? -17.028 39.320 16.343 1.00 68.75 90 PRO A CA 1
ATOM 647 C C . PRO A 1 90 ? -15.568 39.793 16.320 1.00 68.75 90 PRO A C 1
ATOM 649 O O . PRO A 1 90 ? -14.648 39.058 15.965 1.00 68.75 90 PRO A O 1
ATOM 652 N N . THR A 1 91 ? -15.373 41.041 16.737 1.00 57.16 91 THR A N 1
ATOM 653 C CA . THR A 1 91 ? -14.103 41.595 17.213 1.00 57.16 91 THR A CA 1
ATOM 654 C C . THR A 1 91 ? -13.665 40.835 18.466 1.00 57.16 91 THR A C 1
ATOM 656 O O . THR A 1 91 ? -14.341 40.902 19.492 1.00 57.16 91 THR A O 1
ATOM 659 N N . SER A 1 92 ? -12.530 40.136 18.413 1.00 66.81 92 SER A N 1
ATOM 660 C CA . SER A 1 92 ? -11.873 39.593 19.608 1.00 66.81 92 SER A CA 1
ATOM 661 C C . SER A 1 92 ? -10.755 40.533 20.079 1.00 66.81 92 SER A C 1
ATOM 663 O O . SER A 1 92 ? -9.913 40.920 19.266 1.00 66.81 92 SER A O 1
ATOM 665 N N . PRO A 1 93 ? -10.723 40.906 21.372 1.00 63.75 93 PRO A N 1
ATOM 666 C CA . PRO A 1 93 ? -9.672 41.737 21.939 1.00 63.75 93 PRO A CA 1
ATOM 667 C C . PRO A 1 93 ? -8.369 40.956 22.137 1.00 63.75 93 PRO A C 1
ATOM 669 O O . PRO A 1 93 ? -8.331 39.839 22.650 1.00 63.75 93 PRO A O 1
ATOM 672 N N . GLN A 1 94 ? -7.291 41.616 21.735 1.00 57.72 94 GLN A N 1
ATOM 673 C CA . GLN A 1 94 ? -5.898 41.252 21.925 1.00 57.72 94 GLN A CA 1
ATOM 674 C C . GLN A 1 94 ? -5.535 41.329 23.417 1.00 57.72 94 GLN A C 1
ATOM 676 O O . GLN A 1 94 ? -5.382 42.416 23.968 1.00 57.72 94 GLN A O 1
ATOM 681 N N . ALA A 1 95 ? -5.388 40.176 24.073 1.00 59.12 95 ALA A N 1
ATOM 682 C CA . ALA A 1 95 ? -4.790 40.076 25.401 1.00 59.12 95 ALA A CA 1
ATOM 683 C C . ALA A 1 95 ? -3.312 39.692 25.256 1.00 59.12 95 ALA A C 1
ATOM 685 O O . ALA A 1 95 ? -2.966 38.544 24.981 1.00 59.12 95 ALA A O 1
ATOM 686 N N . ALA A 1 96 ? -2.439 40.685 25.418 1.00 56.47 96 ALA A N 1
ATOM 687 C CA . ALA A 1 96 ? -1.010 40.492 25.592 1.00 56.47 96 ALA A CA 1
ATOM 688 C C . ALA A 1 96 ? -0.753 39.944 27.004 1.00 56.47 96 ALA A C 1
ATOM 690 O O . ALA A 1 96 ? -0.798 40.681 27.985 1.00 56.47 96 ALA A O 1
ATOM 691 N N . GLY A 1 97 ? -0.503 38.641 27.103 1.00 51.78 97 GLY A N 1
ATOM 692 C CA . GLY A 1 97 ? 0.058 38.008 28.289 1.00 51.78 97 GLY A CA 1
ATOM 693 C C . GLY A 1 97 ? 1.390 37.379 27.915 1.00 51.78 97 GLY A C 1
ATOM 694 O O . GLY A 1 97 ? 1.417 36.377 27.211 1.00 51.78 97 GLY A O 1
ATOM 695 N N . THR A 1 98 ? 2.494 37.979 28.347 1.00 61.16 98 THR A N 1
ATOM 696 C CA . THR A 1 98 ? 3.830 37.372 28.334 1.00 61.16 98 THR A CA 1
ATOM 697 C C . THR A 1 98 ? 3.908 36.300 29.422 1.00 61.16 98 THR A C 1
ATOM 699 O O . THR A 1 98 ? 3.833 36.660 30.600 1.00 61.16 98 THR A O 1
ATOM 702 N N . PRO A 1 99 ? 4.087 35.007 29.098 1.00 62.69 99 PRO A N 1
ATOM 703 C CA . PRO A 1 99 ? 4.451 34.026 30.104 1.00 62.69 99 PRO A CA 1
ATOM 704 C C . PRO A 1 99 ? 5.955 34.117 30.389 1.00 62.69 99 PRO A C 1
ATOM 706 O O . PRO A 1 99 ? 6.797 33.863 29.528 1.00 62.69 99 PRO A O 1
ATOM 709 N N . THR A 1 100 ? 6.283 34.474 31.628 1.00 59.72 100 THR A N 1
ATOM 710 C CA . THR A 1 100 ? 7.612 34.320 32.221 1.00 59.72 100 THR A CA 1
ATOM 711 C C . THR A 1 100 ? 7.964 32.831 32.251 1.00 59.72 100 THR A C 1
ATOM 713 O O . THR A 1 100 ? 7.433 32.076 33.063 1.00 59.72 100 THR A O 1
ATOM 716 N N . ALA A 1 101 ? 8.837 32.396 31.343 1.00 57.03 101 ALA A N 1
ATOM 717 C CA . ALA A 1 101 ? 9.352 31.033 31.314 1.00 57.03 101 ALA A CA 1
ATOM 718 C C . ALA A 1 101 ? 10.414 30.857 32.411 1.00 57.03 101 ALA A C 1
ATOM 720 O O . ALA A 1 101 ? 11.545 31.325 32.290 1.00 57.03 101 ALA A O 1
ATOM 721 N N . VAL A 1 102 ? 10.036 30.178 33.493 1.00 63.56 102 VAL A N 1
ATOM 722 C CA . VAL A 1 102 ? 10.971 29.656 34.493 1.00 63.56 102 VAL A CA 1
ATOM 723 C C . VAL A 1 102 ? 11.670 28.445 33.874 1.00 63.56 102 VAL A C 1
ATOM 725 O O . VAL A 1 102 ? 11.083 27.375 33.735 1.00 63.56 102 VAL A O 1
ATOM 728 N N . ALA A 1 103 ? 12.921 28.636 33.458 1.00 58.31 103 ALA A N 1
ATOM 729 C CA . ALA A 1 103 ? 13.792 27.575 32.976 1.00 58.31 103 ALA A CA 1
ATOM 730 C C . ALA A 1 103 ? 14.291 26.734 34.163 1.00 58.31 103 ALA A C 1
ATOM 732 O O . ALA A 1 103 ? 15.184 27.148 34.900 1.00 58.31 103 ALA A O 1
ATOM 733 N N . GLY A 1 104 ? 13.701 25.554 34.352 1.00 63.62 104 GLY A N 1
ATOM 734 C CA . GLY A 1 104 ? 14.240 24.501 35.212 1.00 63.62 104 GLY A CA 1
ATOM 735 C C . GLY A 1 104 ? 14.912 23.417 34.359 1.00 63.62 104 GLY A C 1
ATOM 736 O O . GLY A 1 104 ? 14.272 22.916 33.433 1.00 63.62 104 GLY A O 1
ATOM 737 N N . PRO A 1 105 ? 16.170 23.024 34.628 1.00 62.69 105 PRO A N 1
ATOM 738 C CA . PRO A 1 105 ? 16.810 21.915 33.933 1.00 62.69 105 PRO A CA 1
ATOM 739 C C . PRO A 1 105 ? 16.286 20.591 34.506 1.00 62.69 105 PRO A C 1
ATOM 741 O O . PRO A 1 105 ? 16.744 20.120 35.544 1.00 62.69 105 PRO A O 1
ATOM 744 N N . ALA A 1 106 ? 15.299 19.989 33.842 1.00 58.09 106 ALA A N 1
ATOM 745 C CA . ALA A 1 106 ? 14.852 18.632 34.142 1.00 58.09 106 ALA A CA 1
ATOM 746 C C . ALA A 1 106 ? 15.657 17.633 33.297 1.00 58.09 106 ALA A C 1
ATOM 748 O O . ALA A 1 106 ? 15.234 17.209 32.223 1.00 58.09 106 ALA A O 1
ATOM 749 N N . THR A 1 107 ? 16.840 17.265 33.784 1.00 60.19 107 THR A N 1
ATOM 750 C CA . THR A 1 107 ? 17.663 16.174 33.243 1.00 60.19 107 THR A CA 1
ATOM 751 C C . THR A 1 107 ? 17.063 14.834 33.686 1.00 60.19 107 THR A C 1
ATOM 753 O O . THR A 1 107 ? 17.561 14.171 34.591 1.00 60.19 107 THR A O 1
ATOM 756 N N . GLY A 1 108 ? 15.924 14.463 33.101 1.00 66.69 108 GLY A N 1
ATOM 757 C CA . GLY A 1 108 ? 15.337 13.133 33.260 1.00 66.69 108 GLY A CA 1
ATOM 758 C C . GLY A 1 108 ? 15.931 12.155 32.236 1.00 66.69 108 GLY A C 1
ATOM 759 O O . GLY A 1 108 ? 16.144 12.550 31.087 1.00 66.69 108 GLY A O 1
ATOM 760 N N . PRO A 1 109 ? 16.210 10.891 32.603 1.00 63.31 109 PRO A N 1
ATOM 761 C CA . PRO A 1 109 ? 16.645 9.886 31.643 1.00 63.31 109 PRO A CA 1
ATOM 762 C C . PRO A 1 109 ? 15.561 9.712 30.572 1.00 63.31 109 PRO A C 1
ATOM 764 O O . PRO A 1 109 ? 14.405 9.428 30.884 1.00 63.31 109 PRO A O 1
ATOM 767 N N . SER A 1 110 ? 15.937 9.907 29.306 1.00 59.41 110 SER A N 1
ATOM 768 C CA . SER A 1 110 ? 15.070 9.622 28.164 1.00 59.41 110 SER A CA 1
ATOM 769 C C . SER A 1 110 ? 14.802 8.122 28.136 1.00 59.41 110 SER A C 1
ATOM 771 O O . SER A 1 110 ? 15.633 7.340 27.678 1.00 59.41 110 SER A O 1
ATOM 773 N N . ALA A 1 111 ? 13.661 7.712 28.686 1.00 61.72 111 ALA A N 1
ATOM 774 C CA . ALA A 1 111 ? 13.169 6.357 28.533 1.00 61.72 111 ALA A CA 1
ATOM 775 C C . ALA A 1 111 ? 12.915 6.139 27.039 1.00 61.72 111 ALA A C 1
ATOM 777 O O . ALA A 1 111 ? 11.984 6.707 26.463 1.00 61.72 111 ALA A O 1
ATOM 778 N N . SER A 1 112 ? 13.802 5.368 26.408 1.00 55.94 112 SER A N 1
ATOM 779 C CA . SER A 1 112 ? 13.649 4.925 25.029 1.00 55.94 112 SER A CA 1
ATOM 780 C C . SER A 1 112 ? 12.348 4.137 24.959 1.00 55.94 112 SER A C 1
ATOM 782 O O . SER A 1 112 ? 12.266 2.998 25.418 1.00 55.94 112 SER A O 1
ATOM 784 N N . THR A 1 113 ? 11.292 4.795 24.487 1.00 56.41 113 THR A N 1
ATOM 785 C CA . THR A 1 113 ? 9.971 4.191 24.338 1.00 56.41 113 THR A CA 1
ATOM 786 C C . THR A 1 113 ? 10.037 3.358 23.071 1.00 56.41 113 THR A C 1
ATOM 788 O O . THR A 1 113 ? 9.629 3.798 21.999 1.00 56.41 113 THR A O 1
ATOM 791 N N . GLN A 1 114 ? 10.660 2.184 23.173 1.00 54.84 114 GLN A N 1
ATOM 792 C CA . GLN A 1 114 ? 10.618 1.203 22.106 1.00 54.84 114 GLN A CA 1
ATOM 793 C C . GLN A 1 114 ? 9.142 0.818 21.933 1.00 54.84 114 GLN A C 1
ATOM 795 O O . GLN A 1 114 ? 8.517 0.390 22.910 1.00 54.84 114 GLN A O 1
ATOM 800 N N . PRO A 1 115 ? 8.548 1.042 20.749 1.00 59.31 115 PRO A N 1
ATOM 801 C CA . PRO A 1 115 ? 7.147 0.731 20.533 1.00 59.31 115 PRO A CA 1
ATOM 802 C C . PRO A 1 115 ? 6.908 -0.762 20.796 1.00 59.31 115 PRO A C 1
ATOM 804 O O . PRO A 1 115 ? 7.818 -1.573 20.590 1.00 59.31 115 PRO A O 1
ATOM 807 N N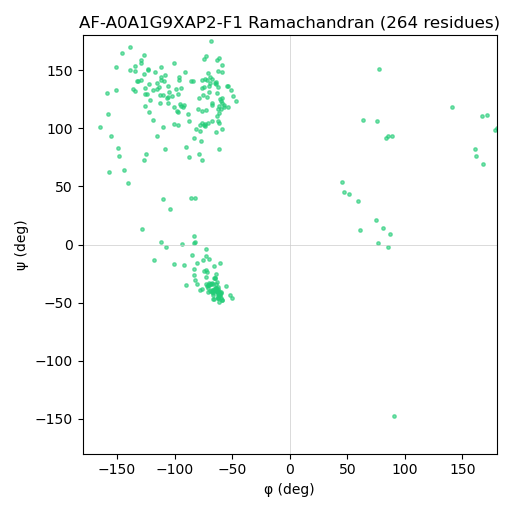 . PRO A 1 116 ? 5.712 -1.136 21.283 1.00 65.38 116 PRO A N 1
ATOM 808 C CA . PRO A 1 116 ? 5.385 -2.526 21.563 1.00 65.38 116 PRO A CA 1
ATOM 809 C C . PRO A 1 116 ? 5.651 -3.372 20.315 1.00 65.38 116 PRO A C 1
ATOM 811 O O . PRO A 1 116 ? 5.071 -3.141 19.257 1.00 65.38 116 PRO A O 1
ATOM 814 N N . SER A 1 117 ? 6.568 -4.334 20.433 1.00 67.06 117 SER A N 1
ATOM 815 C CA . SER A 1 117 ? 6.836 -5.300 19.373 1.00 67.06 117 SER A CA 1
ATOM 816 C C . SER A 1 117 ? 5.644 -6.249 19.289 1.00 67.06 117 SER A C 1
ATOM 818 O O . SER A 1 117 ? 5.433 -7.083 20.172 1.00 67.06 117 SER A O 1
ATOM 820 N N . TYR A 1 118 ? 4.809 -6.074 18.269 1.00 73.56 118 TYR A N 1
ATOM 821 C CA . TYR A 1 118 ? 3.719 -6.998 17.986 1.00 73.56 118 TYR A CA 1
ATOM 822 C C . TYR A 1 118 ? 4.302 -8.320 17.488 1.00 73.56 118 TYR A C 1
ATOM 824 O O . TYR A 1 118 ? 5.232 -8.333 16.687 1.00 73.56 118 TYR A O 1
ATOM 832 N N . ALA A 1 119 ? 3.742 -9.446 17.931 1.00 79.94 119 ALA A N 1
ATOM 833 C CA . ALA A 1 119 ? 4.090 -10.733 17.343 1.00 79.94 119 ALA A CA 1
ATOM 834 C C . ALA A 1 119 ? 3.698 -10.720 15.856 1.00 79.94 119 ALA A C 1
ATOM 836 O O . ALA A 1 119 ? 2.507 -10.648 15.534 1.00 79.94 119 ALA A O 1
ATOM 837 N N . ALA A 1 120 ? 4.698 -10.771 14.978 1.00 88.69 120 ALA A N 1
ATOM 838 C CA . ALA A 1 120 ? 4.525 -10.705 13.538 1.00 88.69 120 ALA A CA 1
ATOM 839 C C . ALA A 1 120 ? 4.884 -12.037 12.871 1.00 88.69 120 ALA A C 1
ATOM 841 O O . ALA A 1 120 ? 5.814 -12.726 13.290 1.00 88.69 120 ALA A O 1
ATOM 842 N N . ASP A 1 121 ? 4.138 -12.376 11.823 1.00 94.12 121 ASP A N 1
ATOM 843 C CA . ASP A 1 121 ? 4.430 -13.486 10.927 1.00 94.12 121 ASP A CA 1
ATOM 844 C C . ASP A 1 121 ? 4.936 -12.907 9.598 1.00 94.12 121 ASP A C 1
ATOM 846 O O . ASP A 1 121 ? 4.264 -12.079 8.975 1.00 94.12 121 ASP A O 1
ATOM 850 N N . ALA A 1 122 ? 6.106 -13.358 9.142 1.00 96.25 122 ALA A N 1
ATOM 851 C CA . ALA A 1 122 ? 6.625 -12.978 7.833 1.00 96.25 122 ALA A CA 1
ATOM 852 C C . ALA A 1 122 ? 5.791 -13.627 6.713 1.00 96.25 122 ALA A C 1
ATOM 854 O O . ALA A 1 122 ? 5.532 -14.836 6.723 1.00 96.25 122 ALA A O 1
ATOM 855 N N . ARG A 1 123 ? 5.378 -12.830 5.727 1.00 97.44 123 ARG A N 1
ATOM 856 C CA . ARG A 1 123 ? 4.654 -13.269 4.525 1.00 97.44 123 ARG A CA 1
ATOM 857 C C . ARG A 1 123 ? 5.434 -12.874 3.284 1.00 97.44 123 ARG A C 1
ATOM 859 O O . ARG A 1 123 ? 5.927 -11.760 3.229 1.00 97.44 123 ARG A O 1
ATOM 866 N N . VAL A 1 124 ? 5.511 -13.774 2.306 1.00 97.50 124 VAL A N 1
ATOM 867 C CA . VAL A 1 124 ? 6.214 -13.560 1.032 1.00 97.50 124 VAL A CA 1
ATOM 868 C C . VAL A 1 124 ? 5.200 -13.568 -0.111 1.00 97.50 124 VAL A C 1
ATOM 870 O O . VAL A 1 124 ? 4.348 -14.457 -0.171 1.00 97.50 124 VAL A O 1
ATOM 873 N N . PHE A 1 125 ? 5.312 -12.595 -1.010 1.00 97.06 125 PHE A N 1
ATOM 874 C CA . PHE A 1 125 ? 4.444 -12.365 -2.162 1.00 97.06 125 PHE A CA 1
ATOM 875 C C . PHE A 1 125 ? 5.257 -12.560 -3.446 1.00 97.06 125 PHE A C 1
ATOM 877 O O . PHE A 1 125 ? 5.937 -11.652 -3.927 1.00 97.06 125 PHE A O 1
ATOM 884 N N . GLY A 1 126 ? 5.224 -13.777 -3.996 1.00 95.81 126 GLY A N 1
ATOM 885 C CA . GLY A 1 126 ? 6.027 -14.143 -5.170 1.00 95.81 126 GLY A CA 1
ATOM 886 C C . GLY A 1 126 ? 5.665 -13.345 -6.427 1.00 95.81 126 GLY A C 1
ATOM 887 O O . GLY A 1 126 ? 6.537 -13.015 -7.224 1.00 95.81 126 GLY A O 1
ATOM 888 N N . GLU A 1 127 ? 4.394 -12.972 -6.575 1.00 93.88 127 GLU A N 1
ATOM 889 C CA . GLU A 1 127 ? 3.883 -12.136 -7.665 1.00 93.88 127 GLU A CA 1
ATOM 890 C C . GLU A 1 127 ? 4.333 -10.668 -7.598 1.00 93.88 127 GLU A C 1
ATOM 892 O O . GLU A 1 127 ? 4.176 -9.940 -8.575 1.00 93.88 127 GLU A O 1
ATOM 897 N N . LEU A 1 128 ? 4.908 -10.246 -6.468 1.00 96.56 128 LEU A N 1
ATOM 898 C CA . LEU A 1 128 ? 5.500 -8.924 -6.256 1.00 96.56 128 LEU A CA 1
ATOM 899 C C . LEU A 1 128 ? 7.028 -9.025 -6.149 1.00 96.56 128 LEU A C 1
ATOM 901 O O . LEU A 1 128 ? 7.643 -8.376 -5.308 1.00 96.56 128 LEU A O 1
ATOM 905 N N . THR A 1 129 ? 7.639 -9.887 -6.966 1.00 95.88 129 THR A N 1
ATOM 906 C CA . THR A 1 129 ? 9.101 -10.067 -7.024 1.00 95.88 129 THR A CA 1
ATOM 907 C C . THR A 1 129 ? 9.696 -10.496 -5.676 1.00 95.88 129 THR A C 1
ATOM 909 O O . THR A 1 129 ? 10.771 -10.060 -5.283 1.00 95.88 129 THR A O 1
ATOM 912 N N . GLY A 1 130 ? 8.981 -11.346 -4.932 1.00 96.06 130 GLY A N 1
ATOM 913 C CA . GLY A 1 130 ? 9.452 -11.833 -3.633 1.00 96.06 130 GLY A CA 1
ATOM 914 C C . GLY A 1 130 ? 9.359 -10.803 -2.505 1.00 96.06 130 GLY A C 1
ATOM 915 O O . GLY A 1 130 ? 10.044 -10.962 -1.497 1.00 96.06 130 GLY A O 1
ATOM 916 N N . LEU A 1 131 ? 8.511 -9.772 -2.646 1.00 97.25 131 LEU A N 1
ATOM 917 C CA . LEU A 1 131 ? 8.202 -8.841 -1.560 1.00 97.25 131 LEU A CA 1
ATOM 918 C C . LEU A 1 131 ? 7.846 -9.622 -0.293 1.00 97.25 131 LEU A C 1
ATOM 920 O O . LEU A 1 131 ? 6.954 -10.476 -0.304 1.00 97.25 131 LEU A O 1
ATOM 924 N N . ARG A 1 132 ? 8.509 -9.305 0.808 1.00 97.81 132 ARG A N 1
ATOM 925 C CA . ARG A 1 132 ? 8.261 -9.870 2.122 1.00 97.81 132 ARG A CA 1
ATOM 926 C C . ARG A 1 132 ? 7.774 -8.772 3.065 1.00 97.81 132 ARG A C 1
ATOM 928 O O . ARG A 1 132 ? 8.212 -7.633 3.001 1.00 97.81 132 ARG A O 1
ATOM 935 N N . LEU A 1 133 ? 6.789 -9.117 3.892 1.00 97.38 133 LEU A N 1
ATOM 936 C CA . LEU A 1 133 ? 6.155 -8.223 4.861 1.00 97.38 133 LEU A CA 1
ATOM 937 C C . LEU A 1 133 ? 6.055 -8.916 6.215 1.00 97.38 133 LEU A C 1
ATOM 939 O O . LEU A 1 133 ? 5.678 -10.088 6.290 1.00 97.38 133 LEU A O 1
ATOM 943 N N . GLU A 1 134 ? 6.295 -8.174 7.289 1.00 97.31 134 GLU A N 1
ATOM 944 C CA . GLU A 1 134 ? 5.947 -8.606 8.643 1.00 97.31 134 GLU A CA 1
ATOM 945 C C . GLU A 1 134 ? 4.515 -8.177 8.964 1.00 97.31 134 GLU A C 1
ATOM 947 O O . GLU A 1 134 ? 4.224 -6.983 9.073 1.00 97.31 134 GLU A O 1
ATOM 952 N N . LEU A 1 135 ? 3.607 -9.147 9.107 1.00 97.12 135 LEU A N 1
ATOM 953 C CA . LEU A 1 135 ? 2.195 -8.879 9.382 1.00 97.12 135 LEU A CA 1
ATOM 954 C C . LEU A 1 135 ? 1.820 -9.288 10.808 1.00 97.12 135 LEU A C 1
ATOM 956 O O . LEU A 1 135 ? 2.225 -10.362 11.257 1.00 97.12 135 LEU A O 1
ATOM 960 N N . PRO A 1 136 ? 0.988 -8.506 11.517 1.00 96.56 136 PRO A N 1
ATOM 961 C CA . PRO A 1 136 ? 0.478 -8.918 12.816 1.00 96.56 136 PRO A CA 1
ATOM 962 C C . PRO A 1 136 ? -0.366 -10.189 12.701 1.00 96.56 136 PRO A C 1
ATOM 964 O O . PRO A 1 136 ? -1.057 -10.423 11.702 1.00 96.56 136 PRO A O 1
ATOM 967 N N . LYS A 1 137 ? -0.363 -10.998 13.762 1.00 95.38 137 LYS A N 1
ATOM 968 C CA . LYS A 1 137 ? -1.193 -12.207 13.822 1.00 95.38 137 LYS A CA 1
ATOM 969 C C . LYS A 1 137 ? -2.667 -11.897 13.546 1.00 95.38 137 LYS A C 1
ATOM 971 O O . LYS A 1 137 ? -3.225 -10.935 14.068 1.00 95.38 137 LYS A O 1
ATOM 976 N N . GLY A 1 138 ? -3.294 -12.752 12.741 1.00 94.81 138 GLY A N 1
ATOM 977 C CA . GLY A 1 138 ? -4.708 -12.639 12.369 1.00 94.81 138 GLY A CA 1
ATOM 978 C C . GLY A 1 138 ? -4.996 -11.722 11.179 1.00 94.81 138 GLY A C 1
ATOM 979 O O . GLY A 1 138 ? -6.149 -11.642 10.769 1.00 94.81 138 GLY A O 1
ATOM 980 N N . TRP A 1 139 ? -3.989 -11.066 10.594 1.00 97.44 139 TRP A N 1
ATOM 981 C CA . TRP A 1 139 ? -4.178 -10.333 9.343 1.00 97.44 139 TRP A CA 1
ATOM 982 C C . TRP A 1 139 ? -4.418 -11.283 8.170 1.00 97.44 139 TRP A C 1
ATOM 984 O O . TRP A 1 139 ? -3.839 -12.368 8.078 1.00 97.44 139 TRP A O 1
ATOM 994 N N . HIS A 1 140 ? -5.273 -10.844 7.256 1.00 97.19 140 HIS A N 1
ATOM 995 C CA . HIS A 1 140 ? -5.636 -11.573 6.053 1.00 97.19 140 HIS A CA 1
ATOM 996 C C . HIS A 1 140 ? -4.801 -11.091 4.877 1.00 97.19 140 HIS A C 1
ATOM 998 O O . HIS A 1 140 ? -4.526 -9.897 4.759 1.00 97.19 140 HIS A O 1
ATOM 1004 N N . THR A 1 141 ? -4.442 -12.013 3.987 1.00 97.00 141 THR A N 1
ATOM 1005 C CA . THR A 1 141 ? -3.756 -11.714 2.731 1.00 97.00 141 THR A CA 1
ATOM 1006 C C . THR A 1 141 ? -4.562 -12.247 1.553 1.00 97.00 141 THR A C 1
ATOM 1008 O O . THR A 1 141 ? -5.311 -13.219 1.677 1.00 97.00 141 THR A O 1
ATOM 1011 N N . LEU A 1 142 ? -4.439 -11.587 0.409 1.00 95.56 142 LEU A N 1
ATOM 1012 C CA . LEU A 1 142 ? -5.081 -11.982 -0.837 1.00 95.56 142 LEU A CA 1
ATOM 1013 C C . LEU A 1 142 ? -4.221 -11.509 -2.000 1.00 95.56 142 LEU A C 1
ATOM 1015 O O . LEU A 1 142 ? -3.811 -10.353 -2.031 1.00 95.56 142 LEU A O 1
ATOM 1019 N N . THR A 1 143 ? -3.982 -12.381 -2.968 1.00 94.31 143 THR A N 1
ATOM 1020 C CA . THR A 1 143 ? -3.173 -12.066 -4.144 1.00 94.31 143 THR A CA 1
ATOM 1021 C C . THR A 1 143 ? -4.058 -12.031 -5.386 1.00 94.31 143 THR A C 1
ATOM 1023 O O . THR A 1 143 ? -5.003 -12.811 -5.531 1.00 94.31 143 THR A O 1
ATOM 1026 N N . ALA A 1 144 ? -3.780 -11.089 -6.280 1.00 91.12 144 ALA A N 1
ATOM 1027 C CA . ALA A 1 144 ? -4.479 -10.903 -7.544 1.00 91.12 144 ALA A CA 1
ATOM 1028 C C . ALA A 1 144 ? -3.431 -10.923 -8.674 1.00 91.12 144 ALA A C 1
ATOM 1030 O O . ALA A 1 144 ? -3.013 -9.879 -9.185 1.00 91.12 144 ALA A O 1
ATOM 1031 N N . PRO A 1 145 ? -2.958 -12.127 -9.057 1.00 84.56 145 PRO A N 1
ATOM 1032 C CA . PRO A 1 145 ? -1.761 -12.289 -9.884 1.00 84.56 145 PRO A CA 1
ATOM 1033 C C . PRO A 1 145 ? -1.925 -11.732 -11.300 1.00 84.56 145 PRO A C 1
ATOM 1035 O O . PRO A 1 145 ? -0.959 -11.272 -11.895 1.00 84.56 145 PRO A O 1
ATOM 1038 N N . LYS A 1 146 ? -3.150 -11.709 -11.844 1.00 86.69 146 LYS A N 1
ATOM 1039 C CA . LYS A 1 146 ? -3.421 -11.122 -13.170 1.00 86.69 146 LYS A CA 1
ATOM 1040 C C . LYS A 1 146 ? -3.204 -9.607 -13.207 1.00 86.69 146 LYS A C 1
ATOM 1042 O O . LYS A 1 146 ? -3.111 -9.043 -14.291 1.00 86.69 146 LYS A O 1
ATOM 1047 N N . GLN A 1 147 ? -3.185 -8.964 -12.044 1.00 86.62 147 GLN A N 1
ATOM 1048 C CA . GLN A 1 147 ? -3.029 -7.526 -11.879 1.00 86.62 147 GLN A CA 1
ATOM 1049 C C . GLN A 1 147 ? -1.687 -7.163 -11.234 1.00 86.62 147 GLN A C 1
ATOM 1051 O O . GLN A 1 147 ? -1.476 -5.990 -10.957 1.00 86.62 147 GLN A O 1
ATOM 1056 N N . SER A 1 148 ? -0.820 -8.143 -10.946 1.00 93.31 148 SER A N 1
ATOM 1057 C CA . SER A 1 148 ? 0.413 -7.947 -10.169 1.00 93.31 148 SER A CA 1
ATOM 1058 C C . SER A 1 148 ? 0.167 -7.132 -8.892 1.00 93.31 148 SER A C 1
ATOM 1060 O O . SER A 1 148 ? 0.877 -6.173 -8.587 1.00 93.31 148 SER A O 1
ATOM 1062 N N . THR A 1 149 ? -0.908 -7.481 -8.176 1.00 94.25 149 THR A N 1
ATOM 1063 C CA . THR A 1 149 ? -1.309 -6.819 -6.930 1.00 94.25 149 THR A CA 1
ATOM 1064 C C . THR A 1 149 ? -1.488 -7.827 -5.808 1.00 94.25 149 THR A C 1
ATOM 1066 O O . THR A 1 149 ? -1.943 -8.953 -6.026 1.00 94.25 149 THR A O 1
ATOM 1069 N N . ALA A 1 150 ? -1.176 -7.395 -4.592 1.00 96.06 150 ALA A N 1
ATOM 1070 C CA . ALA A 1 150 ? -1.494 -8.113 -3.369 1.00 96.06 150 ALA A CA 1
ATOM 1071 C C . ALA A 1 150 ? -2.188 -7.182 -2.380 1.00 96.06 150 ALA A C 1
ATOM 1073 O O . ALA A 1 150 ? -2.039 -5.960 -2.417 1.00 96.06 150 ALA A O 1
ATOM 1074 N N . PHE A 1 151 ? -2.954 -7.773 -1.477 1.00 96.88 151 PHE A N 1
ATOM 1075 C CA . PHE A 1 151 ? -3.721 -7.061 -0.476 1.00 96.88 151 PHE A CA 1
ATOM 1076 C C . PHE A 1 151 ? -3.488 -7.687 0.885 1.00 96.88 151 PHE A C 1
ATOM 1078 O O . PHE A 1 151 ? -3.453 -8.913 1.017 1.00 96.88 151 PHE A O 1
ATOM 1085 N N . VAL A 1 152 ? -3.388 -6.839 1.900 1.00 97.75 152 VAL A N 1
ATOM 1086 C CA . VAL A 1 152 ? -3.387 -7.255 3.302 1.00 97.75 152 VAL A CA 1
ATOM 1087 C C . VAL A 1 152 ? -4.408 -6.433 4.073 1.00 97.75 152 VAL A C 1
ATOM 1089 O O . VAL A 1 152 ? -4.594 -5.243 3.809 1.00 97.75 152 VAL A O 1
ATOM 1092 N N . SER A 1 153 ? -5.111 -7.051 5.015 1.00 97.62 153 SER A N 1
ATOM 1093 C CA . SER A 1 153 ? -6.122 -6.349 5.801 1.00 97.62 153 SER A CA 1
ATOM 1094 C C . SER A 1 153 ? -6.287 -6.935 7.192 1.00 97.62 153 SER A C 1
ATOM 1096 O O . SER A 1 153 ? -6.096 -8.130 7.412 1.00 97.62 153 SER A O 1
ATOM 1098 N N . SER A 1 154 ? -6.714 -6.086 8.125 1.00 97.38 154 SER A N 1
ATOM 1099 C CA . SER A 1 154 ? -7.190 -6.512 9.442 1.00 97.38 154 SER A CA 1
ATOM 1100 C C . SER A 1 154 ? -8.569 -7.191 9.403 1.00 97.38 154 SER A C 1
ATOM 1102 O O . SER A 1 154 ? -9.060 -7.631 10.438 1.00 97.38 154 SER A O 1
ATOM 1104 N N . GLN A 1 155 ? -9.214 -7.259 8.233 1.00 97.00 155 GLN A N 1
ATOM 1105 C CA . GLN A 1 155 ? -10.526 -7.870 8.020 1.00 97.00 155 GLN A CA 1
ATOM 1106 C C . GLN A 1 155 ? -10.480 -8.898 6.890 1.00 97.00 155 GLN A C 1
ATOM 1108 O O . GLN A 1 155 ? -9.561 -8.911 6.071 1.00 97.00 155 GLN A O 1
ATOM 1113 N N . ALA A 1 156 ? -11.498 -9.759 6.842 1.00 96.25 156 ALA A N 1
ATOM 1114 C CA . ALA A 1 156 ? -11.612 -10.785 5.818 1.00 96.25 156 ALA A CA 1
ATOM 1115 C C . ALA A 1 156 ? -11.646 -10.168 4.410 1.00 96.25 156 ALA A C 1
ATOM 1117 O O . ALA A 1 156 ? -12.482 -9.315 4.093 1.00 96.25 156 ALA A O 1
ATOM 1118 N N . LEU A 1 157 ? -10.735 -10.646 3.567 1.00 95.06 157 LEU A N 1
ATOM 1119 C CA . LEU A 1 157 ? -10.621 -10.261 2.168 1.00 95.06 157 LEU A CA 1
ATOM 1120 C C . LEU A 1 157 ? -11.453 -11.197 1.285 1.00 95.06 157 LEU A C 1
ATOM 1122 O O . LEU A 1 157 ? -11.599 -12.384 1.576 1.00 95.06 157 LEU A O 1
ATOM 1126 N N . GLY A 1 158 ? -11.977 -10.662 0.188 1.00 89.94 158 GLY A N 1
ATOM 1127 C CA . GLY A 1 158 ? -12.695 -11.420 -0.829 1.00 89.94 158 GLY A CA 1
ATOM 1128 C C . GLY A 1 158 ? -12.714 -10.666 -2.151 1.00 89.94 158 GLY A C 1
ATOM 1129 O O . GLY A 1 158 ? -13.045 -9.483 -2.191 1.00 89.94 158 GLY A O 1
ATOM 1130 N N . LEU A 1 159 ? -12.356 -11.351 -3.238 1.00 83.31 159 LEU A N 1
ATOM 1131 C CA . LEU A 1 159 ? -12.532 -10.813 -4.584 1.00 83.31 159 LEU A CA 1
ATOM 1132 C C . LEU A 1 159 ? -13.962 -11.093 -5.058 1.00 83.31 159 LEU A C 1
ATOM 1134 O O . LEU A 1 159 ? -14.477 -12.188 -4.806 1.00 83.31 159 LEU A O 1
ATOM 1138 N N . PRO A 1 160 ? -14.607 -10.150 -5.763 1.00 73.75 160 PRO A N 1
ATOM 1139 C CA . PRO A 1 160 ? -15.823 -10.465 -6.499 1.00 73.75 160 PRO A CA 1
ATOM 1140 C C . PRO A 1 160 ? -15.520 -11.525 -7.579 1.00 73.75 160 PRO A C 1
ATOM 1142 O O . PRO A 1 160 ? -14.362 -11.759 -7.922 1.00 73.75 160 PRO A O 1
ATOM 1145 N N . GLY A 1 161 ? -16.546 -12.224 -8.076 1.00 73.81 161 GLY A N 1
ATOM 1146 C CA . GLY A 1 161 ? -16.360 -13.389 -8.960 1.00 73.81 161 GLY A CA 1
ATOM 1147 C C . GLY A 1 161 ? -15.698 -13.071 -10.307 1.00 73.81 161 GLY A C 1
ATOM 1148 O O . GLY A 1 161 ? -15.052 -13.930 -10.902 1.00 73.81 161 GLY A O 1
ATOM 1149 N N . ASP A 1 162 ? -15.830 -11.833 -10.771 1.00 73.00 162 ASP A N 1
ATOM 1150 C CA . ASP A 1 162 ? -15.057 -11.260 -11.868 1.00 73.00 162 ASP A CA 1
ATOM 1151 C C . ASP A 1 162 ? -13.671 -10.787 -11.390 1.00 73.00 162 ASP A C 1
ATOM 1153 O O . ASP A 1 162 ? -12.680 -10.937 -12.089 1.00 73.00 162 ASP A O 1
ATOM 1157 N N . GLY A 1 163 ? -13.543 -10.297 -10.167 1.00 76.38 163 GLY A N 1
ATOM 1158 C CA . GLY A 1 163 ? -12.283 -9.844 -9.585 1.00 76.38 163 GLY A CA 1
ATOM 1159 C C . GLY A 1 163 ? -12.057 -8.359 -9.853 1.00 76.38 163 GLY A C 1
ATOM 1160 O O . GLY A 1 163 ? -12.995 -7.573 -9.912 1.00 76.38 163 GLY A O 1
ATOM 1161 N N . CYS A 1 164 ? -10.804 -7.936 -10.009 1.00 78.38 164 CYS A N 1
ATOM 1162 C CA . CYS A 1 164 ? -10.440 -6.518 -10.126 1.00 78.38 164 CYS A CA 1
ATOM 1163 C C . CYS A 1 164 ? -10.525 -5.957 -11.563 1.00 78.38 164 CYS A C 1
ATOM 1165 O O . CYS A 1 164 ? -9.640 -5.212 -11.977 1.00 78.38 164 CYS A O 1
ATOM 1167 N N . PHE A 1 165 ? -11.533 -6.323 -12.366 1.00 69.25 165 PHE A N 1
ATOM 1168 C CA . PHE A 1 165 ? -11.596 -5.903 -13.782 1.00 69.25 165 PHE A CA 1
ATOM 1169 C C . PHE A 1 165 ? -11.934 -4.422 -13.992 1.00 69.25 165 PHE A C 1
ATOM 1171 O O . PHE A 1 165 ? -11.593 -3.852 -15.030 1.00 69.25 165 PHE A O 1
ATOM 1178 N N . HIS A 1 166 ? -12.583 -3.785 -13.019 1.00 69.06 166 HIS A N 1
ATOM 1179 C CA . HIS A 1 166 ? -12.963 -2.375 -13.085 1.00 69.06 166 HIS A CA 1
ATOM 1180 C C . HIS A 1 166 ? -12.456 -1.622 -11.851 1.00 69.06 166 HIS A C 1
ATOM 1182 O O . HIS A 1 166 ? -13.253 -1.296 -10.968 1.00 69.06 166 HIS A O 1
ATOM 1188 N N . PRO A 1 167 ? -11.137 -1.366 -11.756 1.00 73.75 167 PRO A N 1
ATOM 1189 C CA . PRO A 1 167 ? -10.591 -0.614 -10.639 1.00 73.75 167 PRO A CA 1
ATOM 1190 C C . PRO A 1 167 ? -11.135 0.820 -10.649 1.00 73.75 167 PRO A C 1
ATOM 1192 O O . PRO A 1 167 ? -11.274 1.456 -11.699 1.00 73.75 167 PRO A O 1
ATOM 1195 N N . LEU A 1 168 ? -11.446 1.335 -9.463 1.00 70.00 168 LEU A N 1
ATOM 1196 C CA . LEU A 1 168 ? -11.797 2.737 -9.258 1.00 70.00 168 LEU A CA 1
ATOM 1197 C C . LEU A 1 168 ? -10.508 3.474 -8.908 1.00 70.00 168 LEU A C 1
ATOM 1199 O O . LEU A 1 168 ? -9.881 3.132 -7.915 1.00 70.00 168 LEU A O 1
ATOM 1203 N N . ASP A 1 169 ? -10.111 4.475 -9.697 1.00 69.62 169 ASP A N 1
ATOM 1204 C CA . ASP A 1 169 ? -8.844 5.203 -9.497 1.00 69.62 169 ASP A CA 1
ATOM 1205 C C . ASP A 1 169 ? -7.624 4.254 -9.362 1.00 69.62 169 ASP A C 1
ATOM 1207 O O . ASP A 1 169 ? -6.813 4.420 -8.456 1.00 69.62 169 ASP A O 1
ATOM 1211 N N . ASP A 1 170 ? -7.543 3.218 -10.211 1.00 74.25 170 ASP A N 1
ATOM 1212 C CA . ASP A 1 170 ? -6.486 2.181 -10.203 1.00 74.25 170 ASP A CA 1
ATOM 1213 C C . ASP A 1 170 ? -6.396 1.344 -8.905 1.00 74.25 170 ASP A C 1
ATOM 1215 O O . ASP A 1 170 ? -5.474 0.554 -8.699 1.00 74.25 170 ASP A O 1
ATOM 1219 N N . PHE A 1 171 ? -7.406 1.453 -8.042 1.00 73.06 171 PHE A N 1
ATOM 1220 C CA . PHE A 1 171 ? -7.506 0.724 -6.787 1.00 73.06 171 PHE A CA 1
ATOM 1221 C C . PHE A 1 171 ? -8.617 -0.323 -6.874 1.00 73.06 171 PHE A C 1
ATOM 1223 O O . PHE A 1 171 ? -9.764 -0.032 -7.239 1.00 73.06 171 PHE A O 1
ATOM 1230 N N . CYS A 1 172 ? -8.279 -1.558 -6.518 1.00 81.00 172 CYS A N 1
ATOM 1231 C CA . CYS A 1 172 ? -9.262 -2.622 -6.384 1.00 81.00 172 CYS A CA 1
ATOM 1232 C C . CYS A 1 172 ? -9.689 -2.748 -4.924 1.00 81.00 172 CYS A C 1
ATOM 1234 O O . CYS A 1 172 ? -8.875 -2.617 -4.016 1.00 81.00 172 CYS A O 1
ATOM 1236 N N . THR A 1 173 ? -10.972 -3.010 -4.685 1.00 83.62 173 THR A N 1
ATOM 1237 C CA . THR A 1 173 ? -11.546 -3.088 -3.338 1.00 83.62 173 THR A CA 1
ATOM 1238 C C . THR A 1 173 ? -11.877 -4.541 -2.983 1.00 83.62 173 THR A C 1
ATOM 1240 O O . THR A 1 173 ? -13.027 -4.954 -3.135 1.00 83.62 173 THR A O 1
ATOM 1243 N N . PRO A 1 174 ? -10.905 -5.345 -2.520 1.00 84.12 174 PRO A N 1
ATOM 1244 C CA . PRO A 1 174 ? -11.085 -6.773 -2.254 1.00 84.12 174 PRO A CA 1
ATOM 1245 C C . PRO A 1 174 ? -11.727 -7.038 -0.885 1.00 84.12 174 PRO A C 1
ATOM 1247 O O . PRO A 1 174 ? -11.290 -7.910 -0.132 1.00 84.12 174 PRO A O 1
ATOM 1250 N N . LEU A 1 175 ? -12.703 -6.228 -0.496 1.00 82.25 175 LEU A N 1
ATOM 1251 C CA . LEU A 1 175 ? -13.356 -6.393 0.789 1.00 82.25 175 LEU A CA 1
ATOM 1252 C C . LEU A 1 175 ? -14.742 -6.984 0.597 1.00 82.25 175 LEU A C 1
ATOM 1254 O O . LEU A 1 175 ? -15.523 -6.523 -0.233 1.00 82.25 175 LEU A O 1
ATOM 1258 N N . VAL A 1 176 ? -15.077 -7.952 1.450 1.00 81.06 176 VAL A N 1
ATOM 1259 C CA . VAL A 1 176 ? -16.436 -8.506 1.523 1.00 81.06 176 VAL A CA 1
ATOM 1260 C C . VAL A 1 176 ? -17.431 -7.438 2.002 1.00 81.06 176 VAL A C 1
ATOM 1262 O O . VAL A 1 176 ? -18.614 -7.483 1.668 1.00 81.06 176 VAL A O 1
ATOM 1265 N N . ARG A 1 177 ? -16.962 -6.479 2.811 1.00 87.56 177 ARG A N 1
ATOM 1266 C CA . ARG A 1 177 ? -17.737 -5.375 3.399 1.00 87.56 177 ARG A CA 1
ATOM 1267 C C . ARG A 1 177 ? -16.865 -4.124 3.516 1.00 87.56 177 ARG A C 1
ATOM 1269 O O . ARG A 1 177 ? -15.651 -4.217 3.448 1.00 87.56 177 ARG A O 1
ATOM 1276 N N . GLN A 1 178 ? -17.459 -2.953 3.727 1.00 94.62 178 GLN A N 1
ATOM 1277 C CA . GLN A 1 178 ? -16.677 -1.747 4.036 1.00 94.62 178 GLN A CA 1
ATOM 1278 C C . GLN A 1 178 ? -15.825 -1.935 5.301 1.00 94.62 178 GLN A C 1
ATOM 1280 O O . GLN A 1 178 ? -16.178 -2.730 6.174 1.00 94.62 178 GLN A O 1
ATOM 1285 N N . LEU A 1 179 ? -14.727 -1.183 5.405 1.00 96.44 179 LEU A N 1
ATOM 1286 C CA . LEU A 1 179 ? -13.863 -1.190 6.577 1.00 96.44 179 LEU A CA 1
ATOM 1287 C C . LEU A 1 179 ? -14.663 -0.779 7.820 1.00 96.44 179 LEU A C 1
ATOM 1289 O O . LEU A 1 179 ? -15.207 0.325 7.877 1.00 96.44 179 LEU A O 1
ATOM 1293 N N . THR A 1 180 ? -14.696 -1.643 8.835 1.00 97.12 180 THR A N 1
ATOM 1294 C CA . THR A 1 180 ? -15.171 -1.253 10.167 1.00 97.12 180 THR A CA 1
ATOM 1295 C C . THR A 1 180 ? -14.262 -0.179 10.777 1.00 97.12 180 THR A C 1
ATOM 1297 O O . THR A 1 180 ? -13.096 -0.087 10.384 1.00 97.12 180 THR A O 1
ATOM 1300 N N . PRO A 1 181 ? -14.731 0.604 11.768 1.00 97.56 181 PRO A N 1
ATOM 1301 C CA . PRO A 1 181 ? -13.865 1.509 12.523 1.00 97.56 181 PRO A CA 1
ATOM 1302 C C . PRO A 1 181 ? -12.620 0.787 13.055 1.00 97.56 181 PRO A C 1
ATOM 1304 O O . PRO A 1 181 ? -12.714 -0.323 13.581 1.00 97.56 181 PRO A O 1
ATOM 1307 N N . GLY A 1 182 ? -11.454 1.397 12.866 1.00 97.06 182 GLY A N 1
ATOM 1308 C CA . GLY A 1 182 ? -10.144 0.816 13.151 1.00 97.06 182 GLY A CA 1
ATOM 1309 C C . GLY A 1 182 ? -9.639 -0.214 12.134 1.00 97.06 182 GLY A C 1
ATOM 1310 O O . GLY A 1 182 ? -8.569 -0.795 12.310 1.00 97.06 182 GLY A O 1
ATOM 1311 N N . GLY A 1 183 ? -10.405 -0.469 11.075 1.00 97.75 183 GLY A N 1
ATOM 1312 C CA . GLY A 1 183 ? -10.034 -1.368 9.995 1.00 97.75 183 GLY A CA 1
ATOM 1313 C C . GLY A 1 183 ? -8.964 -0.771 9.084 1.00 97.75 183 GLY A C 1
ATOM 1314 O O . GLY A 1 183 ? -9.022 0.414 8.743 1.00 97.75 183 GLY A O 1
ATOM 1315 N N . THR A 1 184 ? -8.045 -1.624 8.631 1.00 98.06 184 THR A N 1
ATOM 1316 C CA . THR A 1 184 ? -6.971 -1.267 7.697 1.00 98.06 184 THR A CA 1
ATOM 1317 C C . THR A 1 184 ? -7.002 -2.197 6.489 1.00 98.06 184 THR A C 1
ATOM 1319 O O . THR A 1 184 ? -7.122 -3.415 6.639 1.00 98.06 184 THR A O 1
ATOM 1322 N N . LEU A 1 185 ? -6.881 -1.631 5.291 1.00 97.62 185 LEU A N 1
ATOM 1323 C CA . LEU A 1 185 ? -6.638 -2.343 4.034 1.00 97.62 185 LEU A CA 1
ATOM 1324 C C . LEU A 1 185 ? -5.405 -1.734 3.376 1.00 97.62 185 LEU A C 1
ATOM 1326 O O . LEU A 1 185 ? -5.358 -0.521 3.197 1.00 97.62 185 LEU A O 1
ATOM 1330 N N . ILE A 1 186 ? -4.442 -2.555 2.977 1.00 97.69 186 ILE A N 1
ATOM 1331 C CA . ILE A 1 186 ? -3.260 -2.120 2.236 1.00 97.69 186 ILE A CA 1
ATOM 1332 C C . ILE A 1 186 ? -3.228 -2.872 0.909 1.00 97.69 186 ILE A C 1
ATOM 1334 O O . ILE A 1 186 ? -3.275 -4.101 0.894 1.00 97.69 186 ILE A O 1
ATOM 1338 N N . GLN A 1 187 ? -3.170 -2.126 -0.191 1.00 96.81 187 GLN A N 1
ATOM 1339 C CA . GLN A 1 187 ? -2.914 -2.641 -1.534 1.00 96.81 187 GLN A CA 1
ATOM 1340 C C . GLN A 1 187 ? -1.440 -2.422 -1.867 1.00 96.81 187 GLN A C 1
ATOM 1342 O O . GLN A 1 187 ? -0.935 -1.315 -1.693 1.00 96.81 187 GLN A O 1
ATOM 1347 N N . PHE A 1 188 ? -0.795 -3.451 -2.399 1.00 97.38 188 PHE A N 1
ATOM 1348 C CA . PHE A 1 188 ? 0.531 -3.407 -2.999 1.00 97.38 188 PHE A CA 1
ATOM 1349 C C . PHE A 1 188 ? 0.386 -3.671 -4.494 1.00 97.38 188 PHE A C 1
ATOM 1351 O O . PHE A 1 188 ? -0.265 -4.643 -4.881 1.00 97.38 188 PHE A O 1
ATOM 1358 N N . ALA A 1 189 ? 0.959 -2.807 -5.324 1.00 96.12 189 ALA A N 1
ATOM 1359 C CA . ALA A 1 189 ? 0.954 -2.937 -6.775 1.00 96.12 189 ALA A CA 1
ATOM 1360 C C . ALA A 1 189 ? 2.387 -2.920 -7.301 1.00 96.12 189 ALA A C 1
ATOM 1362 O O . ALA A 1 189 ? 3.155 -2.024 -6.955 1.00 96.12 189 ALA A O 1
ATOM 1363 N N . LEU A 1 190 ? 2.732 -3.906 -8.126 1.00 96.94 190 LEU A N 1
ATOM 1364 C CA . LEU A 1 190 ? 4.005 -3.942 -8.833 1.00 96.94 190 LEU A CA 1
ATOM 1365 C C . LEU A 1 190 ? 3.954 -3.003 -10.043 1.00 96.94 190 LEU A C 1
ATOM 1367 O O . LEU A 1 190 ? 3.089 -3.134 -10.910 1.00 96.94 190 LEU A O 1
ATOM 1371 N N . GLU A 1 191 ? 4.918 -2.099 -10.125 1.00 96.44 191 GLU A N 1
ATOM 1372 C CA . GLU A 1 191 ? 5.154 -1.204 -11.249 1.00 96.44 191 GLU A CA 1
ATOM 1373 C C . GLU A 1 191 ? 6.583 -1.381 -11.782 1.00 96.44 191 GLU A C 1
ATOM 1375 O O . GLU A 1 191 ? 7.514 -1.682 -11.036 1.00 96.44 191 GLU A O 1
ATOM 1380 N N . HIS A 1 192 ? 6.757 -1.152 -13.085 1.00 96.69 192 HIS A N 1
ATOM 1381 C CA . HIS A 1 192 ? 8.064 -1.098 -13.741 1.00 96.69 192 HIS A CA 1
ATOM 1382 C C . HIS A 1 192 ? 8.347 0.343 -14.164 1.00 96.69 192 HIS A C 1
ATOM 1384 O O . HIS A 1 192 ? 7.779 0.847 -15.139 1.00 96.69 192 HIS A O 1
ATOM 1390 N N . ASN A 1 193 ? 9.170 1.040 -13.382 1.00 97.12 193 ASN A N 1
ATOM 1391 C CA . ASN A 1 193 ? 9.497 2.443 -13.603 1.00 97.12 193 ASN A CA 1
ATOM 1392 C C . ASN A 1 193 ? 10.852 2.801 -12.979 1.00 97.12 193 ASN A C 1
ATOM 1394 O O . ASN A 1 193 ? 10.923 3.227 -11.825 1.00 97.12 193 ASN A O 1
ATOM 1398 N N . GLN A 1 194 ? 11.917 2.713 -13.784 1.00 96.94 194 GLN A N 1
ATOM 1399 C CA . GLN A 1 194 ? 13.291 2.991 -13.351 1.00 96.94 194 GLN A CA 1
ATOM 1400 C C . GLN A 1 194 ? 13.430 4.337 -12.625 1.00 96.94 194 GLN A C 1
ATOM 1402 O O . GLN A 1 194 ? 14.020 4.407 -11.553 1.00 96.94 19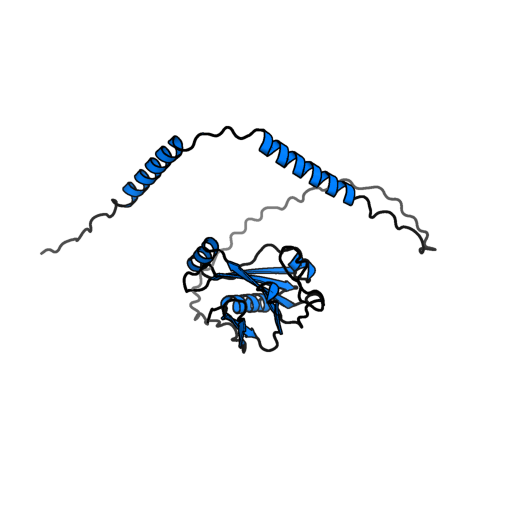4 GLN A O 1
ATOM 1407 N N . GLY A 1 195 ? 12.847 5.411 -13.169 1.00 96.69 195 GLY A N 1
ATOM 1408 C CA . GLY A 1 195 ? 12.994 6.749 -12.592 1.00 96.69 195 GLY A CA 1
ATOM 1409 C C . GLY A 1 195 ? 12.327 6.900 -11.222 1.00 96.69 195 GLY A C 1
ATOM 1410 O O . GLY A 1 195 ? 12.828 7.637 -10.371 1.00 96.69 195 GLY A O 1
ATOM 1411 N N . MET A 1 196 ? 11.205 6.213 -10.987 1.00 95.69 196 MET A N 1
ATOM 1412 C CA . MET A 1 196 ? 10.573 6.192 -9.663 1.00 95.69 196 MET A CA 1
ATOM 1413 C C . MET A 1 196 ? 11.300 5.248 -8.705 1.00 95.69 196 MET A C 1
ATOM 1415 O O . MET A 1 196 ? 11.506 5.631 -7.556 1.00 95.69 196 MET A O 1
ATOM 1419 N N . ALA A 1 197 ? 11.756 4.086 -9.180 1.00 96.38 197 ALA A N 1
ATOM 1420 C CA . ALA A 1 197 ? 12.550 3.148 -8.388 1.00 96.38 197 ALA A CA 1
ATOM 1421 C C . ALA A 1 197 ? 13.852 3.793 -7.877 1.00 96.38 197 ALA A C 1
ATOM 1423 O O . ALA A 1 197 ? 14.131 3.767 -6.679 1.00 96.38 197 ALA A O 1
ATOM 1424 N N . ASP A 1 198 ? 14.601 4.481 -8.746 1.00 95.75 198 ASP A N 1
ATOM 1425 C CA . ASP A 1 198 ? 15.820 5.210 -8.367 1.00 95.75 198 ASP A CA 1
ATOM 1426 C C . ASP A 1 198 ? 15.537 6.293 -7.320 1.00 95.75 198 ASP A C 1
ATOM 1428 O O . ASP A 1 198 ? 16.284 6.475 -6.357 1.00 95.75 198 ASP A O 1
ATOM 1432 N N . LYS A 1 199 ? 14.421 7.007 -7.476 1.00 94.50 199 LYS A N 1
ATOM 1433 C CA . LYS A 1 199 ? 14.010 8.054 -6.542 1.00 94.50 199 LYS A CA 1
ATOM 1434 C C . LYS A 1 199 ? 13.592 7.496 -5.181 1.00 94.50 199 LYS A C 1
ATOM 1436 O O . LYS A 1 199 ? 13.904 8.132 -4.172 1.00 94.50 199 LYS A O 1
ATOM 1441 N N . ALA A 1 200 ? 12.885 6.368 -5.149 1.00 94.81 200 ALA A N 1
ATOM 1442 C CA . ALA A 1 200 ? 12.515 5.683 -3.914 1.00 94.81 200 ALA A CA 1
ATOM 1443 C C . ALA A 1 200 ? 13.778 5.239 -3.160 1.00 94.81 200 ALA A C 1
ATOM 1445 O O . ALA A 1 200 ? 13.987 5.675 -2.026 1.00 94.81 200 ALA A O 1
ATOM 1446 N N . ARG A 1 201 ? 14.715 4.567 -3.851 1.00 94.50 201 ARG A N 1
ATOM 1447 C CA . ARG A 1 201 ? 16.029 4.181 -3.299 1.00 94.50 201 ARG A CA 1
ATOM 1448 C C . ARG A 1 201 ? 16.790 5.354 -2.674 1.00 94.50 201 ARG A C 1
ATOM 1450 O O . ARG A 1 201 ? 17.357 5.214 -1.595 1.00 94.50 201 ARG A O 1
ATOM 1457 N N . LEU A 1 202 ? 16.797 6.518 -3.330 1.00 94.06 202 LEU A N 1
ATOM 1458 C CA . LEU A 1 202 ? 17.501 7.709 -2.834 1.00 94.06 202 LEU A CA 1
ATOM 1459 C C . LEU A 1 202 ? 16.823 8.373 -1.628 1.00 94.06 202 LEU A C 1
ATOM 1461 O O . LEU A 1 202 ? 17.506 8.963 -0.793 1.00 94.06 202 LEU A O 1
ATOM 1465 N N . ARG A 1 203 ? 15.488 8.351 -1.557 1.00 90.75 203 ARG A N 1
ATOM 1466 C CA . ARG A 1 203 ? 14.733 8.992 -0.466 1.00 90.75 203 ARG A CA 1
ATOM 1467 C C . ARG A 1 203 ? 14.630 8.117 0.776 1.00 90.75 203 ARG A C 1
ATOM 1469 O O . ARG A 1 203 ? 14.473 8.664 1.868 1.00 90.75 203 ARG A O 1
ATOM 1476 N N . GLY A 1 204 ? 14.710 6.804 0.595 1.00 83.81 204 GLY A N 1
ATOM 1477 C CA . GLY A 1 204 ? 14.324 5.831 1.600 1.00 83.81 204 GLY A CA 1
ATOM 1478 C C . GLY A 1 204 ? 12.805 5.672 1.677 1.00 83.81 204 GLY A C 1
ATOM 1479 O O . GLY A 1 204 ? 12.030 6.602 1.419 1.00 83.81 204 GLY A O 1
ATOM 1480 N N . ASP A 1 205 ? 12.390 4.475 2.069 1.00 74.38 205 ASP A N 1
ATOM 1481 C CA . ASP A 1 205 ? 10.999 4.039 2.018 1.00 74.38 205 ASP A CA 1
ATOM 1482 C C . ASP A 1 205 ? 10.281 4.446 3.309 1.00 74.38 205 ASP A C 1
ATOM 1484 O O . ASP A 1 205 ? 10.057 3.647 4.217 1.00 74.38 205 ASP A O 1
ATOM 1488 N N . LEU A 1 206 ? 9.958 5.736 3.433 1.00 86.44 206 LEU A N 1
ATOM 1489 C CA . LEU A 1 206 ? 9.184 6.239 4.568 1.00 86.44 206 LEU A CA 1
ATOM 1490 C C . LEU A 1 206 ? 7.703 6.383 4.194 1.00 86.44 206 LEU A C 1
ATOM 1492 O O . LEU A 1 206 ? 7.353 7.247 3.381 1.00 86.44 206 LEU A O 1
ATOM 1496 N N . PRO A 1 207 ? 6.804 5.599 4.819 1.00 94.25 207 PRO A N 1
ATOM 1497 C CA . PRO A 1 207 ? 5.371 5.725 4.602 1.00 94.25 207 PRO A CA 1
ATOM 1498 C C . PRO A 1 207 ? 4.869 7.116 4.995 1.00 94.25 207 PRO A C 1
ATOM 1500 O O . PRO A 1 207 ? 5.048 7.572 6.130 1.00 94.25 207 PRO A O 1
ATOM 1503 N N . GLY A 1 208 ? 4.202 7.792 4.062 1.00 94.50 208 GLY A N 1
ATOM 1504 C CA . GLY A 1 208 ? 3.728 9.166 4.225 1.00 94.50 208 GLY A CA 1
ATOM 1505 C C . GLY A 1 208 ? 2.210 9.279 4.158 1.00 94.50 208 GLY A C 1
ATOM 1506 O O . GLY A 1 208 ? 1.555 8.543 3.422 1.00 94.50 208 GLY A O 1
ATOM 1507 N N . ALA A 1 209 ? 1.643 10.241 4.893 1.00 97.00 209 ALA A N 1
ATOM 1508 C CA . ALA A 1 209 ? 0.237 10.603 4.727 1.00 97.00 209 ALA A CA 1
ATOM 1509 C C . ALA A 1 209 ? 0.001 11.182 3.325 1.00 97.00 209 ALA A C 1
ATOM 1511 O O . ALA A 1 209 ? 0.805 11.976 2.824 1.00 97.00 209 ALA A O 1
ATOM 1512 N N . ARG A 1 210 ? -1.106 10.796 2.689 1.00 96.50 210 ARG A N 1
ATOM 1513 C CA . ARG A 1 210 ? -1.484 11.263 1.349 1.00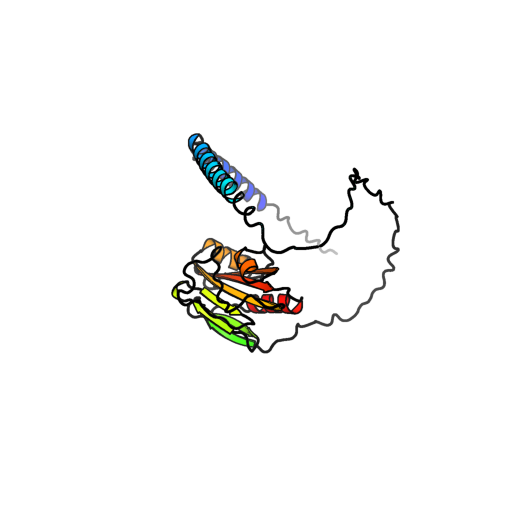 96.50 210 ARG A CA 1
ATOM 1514 C C . ARG A 1 210 ? -2.922 11.782 1.330 1.00 96.50 210 ARG A C 1
ATOM 1516 O O . ARG A 1 210 ? -3.721 11.413 2.190 1.00 96.50 210 ARG A O 1
ATOM 1523 N N . PRO A 1 211 ? -3.279 12.623 0.342 1.00 96.88 211 PRO A N 1
ATOM 1524 C CA . PRO A 1 211 ? -4.674 12.954 0.091 1.00 96.88 211 PRO A CA 1
ATOM 1525 C C . PRO A 1 211 ? -5.512 11.689 -0.116 1.00 96.88 211 PRO A C 1
ATOM 1527 O O . PRO A 1 211 ? -5.108 10.783 -0.841 1.00 96.88 211 PRO A O 1
ATOM 1530 N N . LEU A 1 212 ? -6.692 11.655 0.500 1.00 96.06 212 LEU A N 1
ATOM 1531 C CA . LEU A 1 212 ? -7.590 10.507 0.453 1.00 96.06 212 LEU A CA 1
ATOM 1532 C C . LEU A 1 212 ? -8.157 10.302 -0.965 1.00 96.06 212 LEU A C 1
ATOM 1534 O O . LEU A 1 212 ? -8.854 11.177 -1.497 1.00 96.06 212 LEU A O 1
ATOM 1538 N N . LEU A 1 213 ? -7.898 9.140 -1.561 1.00 93.56 213 LEU A N 1
ATOM 1539 C CA . LEU A 1 213 ? -8.416 8.745 -2.875 1.00 93.56 213 LEU A CA 1
ATOM 1540 C C . LEU A 1 213 ? -9.906 8.365 -2.819 1.00 93.56 213 LEU A C 1
ATOM 1542 O O . LEU A 1 213 ? -10.451 8.047 -1.757 1.00 93.56 213 LEU A O 1
ATOM 1546 N N . THR A 1 214 ? -10.598 8.393 -3.967 1.00 93.25 214 THR A N 1
ATOM 1547 C CA . THR A 1 214 ? -12.033 8.040 -4.026 1.00 93.25 214 THR A CA 1
ATOM 1548 C C . THR A 1 214 ? -12.258 6.575 -3.709 1.00 93.25 214 THR A C 1
ATOM 1550 O O . THR A 1 214 ? -13.200 6.248 -2.989 1.00 93.25 214 THR A O 1
ATOM 1553 N N . ALA A 1 215 ? -11.377 5.696 -4.179 1.00 90.94 215 ALA A N 1
ATOM 1554 C CA . ALA A 1 215 ? -11.444 4.282 -3.849 1.00 90.94 215 ALA A CA 1
ATOM 1555 C C . ALA A 1 215 ? -11.297 4.027 -2.344 1.00 90.94 215 ALA A C 1
ATOM 1557 O O . ALA A 1 215 ? -12.069 3.268 -1.764 1.00 90.94 215 ALA A O 1
ATOM 1558 N N . CYS A 1 216 ? -10.397 4.765 -1.690 1.00 95.75 216 CYS A N 1
ATOM 1559 C CA . CYS A 1 216 ? -10.203 4.689 -0.248 1.00 95.75 216 CYS A CA 1
ATOM 1560 C C . CYS A 1 216 ? -11.462 5.105 0.529 1.00 95.75 216 CYS A C 1
ATOM 1562 O O . CYS A 1 216 ? -11.887 4.416 1.454 1.00 95.75 216 CYS A O 1
ATOM 1564 N N . ARG A 1 217 ? -12.138 6.175 0.087 1.00 95.81 217 ARG A N 1
ATOM 1565 C CA . ARG A 1 217 ? -13.461 6.553 0.620 1.00 95.81 217 ARG A CA 1
ATOM 1566 C C . ARG A 1 217 ? -14.522 5.483 0.369 1.00 95.81 217 ARG A C 1
ATOM 1568 O O . ARG A 1 217 ? -15.363 5.249 1.229 1.00 95.81 217 ARG A O 1
ATOM 1575 N N . THR A 1 218 ? -14.489 4.840 -0.797 1.00 92.62 218 THR A N 1
ATOM 1576 C CA . THR A 1 218 ? -15.483 3.830 -1.205 1.00 92.62 218 THR A CA 1
ATOM 1577 C C . THR A 1 218 ? -15.450 2.607 -0.289 1.00 92.62 218 THR A C 1
ATOM 1579 O O . THR A 1 218 ? -16.498 2.047 0.027 1.00 92.62 218 THR A O 1
ATOM 1582 N N . VAL A 1 219 ? -14.266 2.244 0.214 1.00 94.44 219 VAL A N 1
ATOM 1583 C CA . VAL A 1 219 ? -14.105 1.177 1.213 1.00 94.44 219 VAL A CA 1
ATOM 1584 C C . VAL A 1 219 ? -14.339 1.632 2.656 1.00 94.44 219 VAL A C 1
ATOM 1586 O O . VAL A 1 219 ? -14.107 0.855 3.572 1.00 94.44 219 VAL A O 1
ATOM 1589 N N . GLY A 1 220 ? -14.802 2.863 2.891 1.00 96.75 220 GLY A N 1
ATOM 1590 C CA . GLY A 1 220 ? -15.030 3.398 4.239 1.00 96.75 220 GLY A CA 1
ATOM 1591 C C . GLY A 1 220 ? -13.768 3.926 4.934 1.00 96.75 220 GLY A C 1
ATOM 1592 O O . GLY A 1 220 ? -13.780 4.146 6.146 1.00 96.75 220 GLY A O 1
ATOM 1593 N N . GLY A 1 221 ? -12.677 4.127 4.190 1.00 97.56 221 GLY A N 1
ATOM 1594 C CA . GLY A 1 221 ? -11.461 4.761 4.690 1.00 97.56 221 GLY A CA 1
ATOM 1595 C C . GLY A 1 221 ? -11.646 6.265 4.910 1.00 97.56 221 GLY A C 1
ATOM 1596 O O . GLY A 1 221 ? -12.287 6.957 4.116 1.00 97.56 221 GLY A O 1
ATOM 1597 N N . THR A 1 222 ? -11.049 6.777 5.982 1.00 98.31 222 THR A N 1
ATOM 1598 C CA . THR A 1 222 ? -11.031 8.203 6.351 1.00 98.31 222 THR A CA 1
ATOM 1599 C C . THR A 1 222 ? -9.622 8.790 6.385 1.00 98.31 222 THR A C 1
ATOM 1601 O O . THR A 1 222 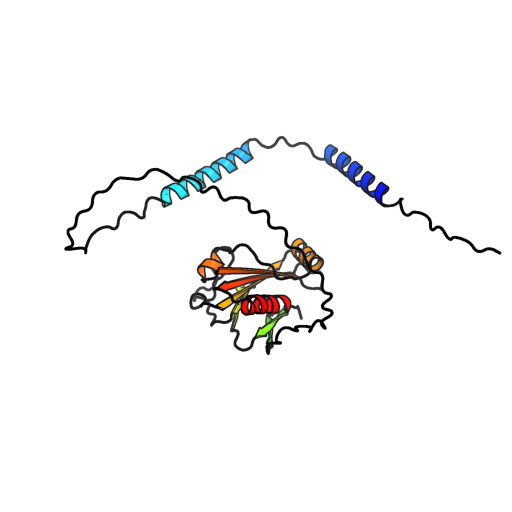? -9.474 10.008 6.425 1.00 98.31 222 THR A O 1
ATOM 1604 N N . SER A 1 223 ? -8.591 7.943 6.363 1.00 98.31 223 SER A N 1
ATOM 1605 C CA . SER A 1 223 ? -7.183 8.326 6.262 1.00 98.31 223 SER A CA 1
ATOM 1606 C C . SER A 1 223 ? -6.470 7.444 5.239 1.00 98.31 223 SER A C 1
ATOM 1608 O O . SER A 1 223 ? -6.892 6.310 4.991 1.00 98.31 223 SER A O 1
ATOM 1610 N N . GLN A 1 224 ? -5.400 7.974 4.644 1.00 98.00 224 GLN A N 1
ATOM 1611 C CA . GLN A 1 224 ? -4.584 7.264 3.669 1.00 98.00 224 GLN A CA 1
ATOM 1612 C C . GLN A 1 224 ? -3.091 7.464 3.924 1.00 98.00 224 GLN A C 1
ATOM 1614 O O . GLN A 1 224 ? -2.615 8.596 4.069 1.00 98.00 224 GLN A O 1
ATOM 1619 N N . LEU A 1 225 ? -2.353 6.357 3.880 1.00 98.19 225 LEU A N 1
ATOM 1620 C CA . LEU A 1 225 ? -0.895 6.341 3.791 1.00 98.19 225 LEU A CA 1
ATOM 1621 C C . LEU A 1 225 ? -0.473 5.788 2.429 1.00 98.19 225 LEU A C 1
ATOM 1623 O O . LEU A 1 225 ? -1.197 4.997 1.822 1.00 98.19 225 LEU A O 1
ATOM 1627 N N . ALA A 1 226 ? 0.701 6.189 1.955 1.00 97.25 226 ALA A N 1
ATOM 1628 C CA . ALA A 1 226 ? 1.339 5.542 0.818 1.00 97.25 226 ALA A CA 1
ATOM 1629 C C . ALA A 1 226 ? 2.841 5.385 1.038 1.00 97.25 226 ALA A C 1
ATOM 1631 O O . ALA A 1 226 ? 3.464 6.224 1.699 1.00 97.25 226 ALA A O 1
ATOM 1632 N N . ALA A 1 227 ? 3.398 4.342 0.436 1.00 97.25 227 ALA A N 1
ATOM 1633 C CA . ALA A 1 227 ? 4.828 4.100 0.348 1.00 97.25 227 ALA A CA 1
ATOM 1634 C C . ALA A 1 227 ? 5.194 3.687 -1.084 1.00 97.25 227 ALA A C 1
ATOM 1636 O O . ALA A 1 227 ? 4.388 3.099 -1.804 1.00 97.25 227 ALA A O 1
ATOM 1637 N N . GLU A 1 228 ? 6.404 4.042 -1.486 1.00 97.38 228 GLU A N 1
ATOM 1638 C CA . GLU A 1 228 ? 7.064 3.594 -2.709 1.00 97.38 228 GLU A CA 1
ATOM 1639 C C . GLU A 1 228 ? 8.223 2.728 -2.214 1.00 97.38 228 GLU A C 1
ATOM 1641 O O . GLU A 1 228 ? 8.997 3.216 -1.398 1.00 97.38 228 GLU A O 1
ATOM 1646 N N . ILE A 1 229 ? 8.274 1.457 -2.614 1.00 96.94 229 ILE A N 1
ATOM 1647 C CA . ILE A 1 229 ? 9.226 0.469 -2.094 1.00 96.94 229 ILE A CA 1
ATOM 1648 C C . ILE A 1 229 ? 10.006 -0.071 -3.287 1.00 96.94 229 ILE A C 1
ATOM 1650 O O . ILE A 1 229 ? 9.423 -0.694 -4.179 1.00 96.94 229 ILE A O 1
ATOM 1654 N N . ALA A 1 230 ? 11.303 0.202 -3.342 1.00 96.56 230 ALA A N 1
ATOM 1655 C CA . ALA A 1 230 ? 12.148 -0.211 -4.458 1.00 96.56 230 ALA A CA 1
ATOM 1656 C C . ALA A 1 230 ? 13.084 -1.341 -4.047 1.00 96.56 230 ALA A C 1
ATOM 1658 O O . ALA A 1 230 ? 13.574 -1.391 -2.920 1.00 96.56 230 ALA A O 1
ATOM 1659 N N . ASP A 1 231 ? 13.364 -2.242 -4.983 1.00 93.31 231 ASP A N 1
ATOM 1660 C CA . ASP A 1 231 ? 14.324 -3.297 -4.719 1.00 93.31 231 ASP A CA 1
ATOM 1661 C C . ASP A 1 231 ? 15.757 -2.739 -4.661 1.00 93.31 231 ASP A C 1
ATOM 1663 O O . ASP A 1 231 ? 16.126 -1.768 -5.336 1.00 93.31 231 ASP A O 1
ATOM 1667 N N . GLY A 1 232 ? 16.593 -3.354 -3.824 1.00 91.50 232 GLY A N 1
ATOM 1668 C CA . GLY A 1 232 ? 17.981 -2.927 -3.639 1.00 91.50 232 GLY A CA 1
ATOM 1669 C C . GLY A 1 232 ? 18.900 -3.267 -4.818 1.00 91.50 232 GLY A C 1
ATOM 1670 O O . GLY A 1 232 ? 20.035 -2.799 -4.850 1.00 91.50 232 GLY A O 1
ATOM 1671 N N . SER A 1 233 ? 18.437 -4.072 -5.784 1.00 92.25 233 SER A N 1
ATOM 1672 C CA . SER A 1 233 ? 19.270 -4.583 -6.883 1.00 92.25 233 SER A CA 1
ATOM 1673 C C . SER A 1 233 ? 19.574 -3.545 -7.973 1.00 92.25 233 SER A C 1
ATOM 1675 O O . SER A 1 233 ? 20.459 -3.764 -8.800 1.00 92.25 233 SER A O 1
ATOM 1677 N N . GLY A 1 234 ? 18.860 -2.413 -7.975 1.00 90.94 234 GLY A N 1
ATOM 1678 C CA . GLY A 1 234 ? 18.967 -1.387 -9.015 1.00 90.94 234 GLY A CA 1
ATOM 1679 C C . GLY A 1 234 ? 18.058 -1.625 -10.225 1.00 90.94 234 GLY A C 1
ATOM 1680 O O . GLY A 1 234 ? 18.185 -0.911 -11.220 1.00 90.94 234 GLY A O 1
ATOM 1681 N N . SER A 1 235 ? 17.143 -2.596 -10.148 1.00 95.50 235 SER A N 1
ATOM 1682 C CA . SER A 1 235 ? 16.169 -2.869 -11.207 1.00 95.50 235 SER A CA 1
ATOM 1683 C C . SER A 1 235 ? 15.129 -1.746 -11.360 1.00 95.50 235 SER A C 1
ATOM 1685 O O . SER A 1 235 ? 15.089 -0.791 -10.572 1.00 95.50 235 SER A O 1
ATOM 1687 N N . ASP A 1 236 ? 14.263 -1.871 -12.370 1.00 96.56 236 ASP A N 1
ATOM 1688 C CA . ASP A 1 236 ? 13.132 -0.966 -12.590 1.00 96.56 236 ASP A CA 1
ATOM 1689 C C . ASP A 1 236 ? 11.900 -1.310 -11.737 1.00 96.56 236 ASP A C 1
ATOM 1691 O O . ASP A 1 236 ? 10.872 -0.637 -11.854 1.00 96.56 236 ASP A O 1
ATOM 1695 N N . VAL A 1 237 ? 12.002 -2.333 -10.882 1.00 96.88 237 VAL A N 1
ATOM 1696 C CA . VAL A 1 237 ? 10.921 -2.814 -10.027 1.00 96.88 237 VAL A CA 1
ATOM 1697 C C . VAL A 1 237 ? 10.638 -1.823 -8.906 1.00 96.88 237 VAL A C 1
ATOM 1699 O O . VAL A 1 237 ? 11.511 -1.451 -8.118 1.00 96.88 237 VAL A O 1
ATOM 1702 N N . LEU A 1 238 ? 9.368 -1.447 -8.808 1.00 96.81 238 LEU A N 1
ATOM 1703 C CA . LEU A 1 238 ? 8.827 -0.632 -7.738 1.00 96.81 238 LEU A CA 1
ATOM 1704 C C . LEU A 1 238 ? 7.522 -1.250 -7.244 1.00 96.81 238 LEU A C 1
ATOM 1706 O O . LEU A 1 238 ? 6.633 -1.548 -8.034 1.00 96.81 238 LEU A O 1
ATOM 1710 N N . VAL A 1 239 ? 7.363 -1.383 -5.934 1.00 97.50 239 VAL A N 1
ATOM 1711 C CA . VAL A 1 239 ? 6.072 -1.687 -5.323 1.00 97.50 239 VAL A CA 1
ATOM 1712 C C . VAL A 1 239 ? 5.474 -0.400 -4.767 1.00 97.50 239 VAL A C 1
ATOM 1714 O O . VAL A 1 239 ? 6.030 0.232 -3.869 1.00 97.50 239 VAL A O 1
ATOM 1717 N N . VAL A 1 240 ? 4.312 -0.014 -5.287 1.00 97.00 240 VAL A N 1
ATOM 1718 C CA . VAL A 1 240 ? 3.522 1.096 -4.752 1.00 97.00 240 VAL A CA 1
ATOM 1719 C C . VAL A 1 240 ? 2.520 0.536 -3.754 1.00 97.00 240 VAL A C 1
ATOM 1721 O O . VAL A 1 240 ? 1.646 -0.262 -4.099 1.00 97.00 240 VAL A O 1
ATOM 1724 N N . ALA A 1 241 ? 2.636 0.968 -2.503 1.00 97.25 241 ALA A N 1
ATOM 1725 C CA . ALA A 1 241 ? 1.739 0.578 -1.431 1.00 97.25 241 ALA A CA 1
ATOM 1726 C C . ALA A 1 241 ? 0.776 1.719 -1.090 1.00 97.25 241 ALA A C 1
ATOM 1728 O O . ALA A 1 241 ? 1.194 2.855 -0.858 1.00 97.25 241 ALA A O 1
ATOM 1729 N N . THR A 1 242 ? -0.519 1.418 -1.010 1.00 97.50 242 THR A N 1
ATOM 1730 C CA . THR A 1 242 ? -1.561 2.354 -0.566 1.00 97.50 242 THR A CA 1
ATOM 1731 C C . THR A 1 242 ? -2.351 1.733 0.576 1.00 97.50 242 THR A C 1
ATOM 1733 O O . THR A 1 242 ? -2.998 0.703 0.394 1.00 97.50 242 THR A O 1
ATOM 1736 N N . ALA A 1 243 ? -2.331 2.374 1.745 1.00 97.81 243 ALA A N 1
ATOM 1737 C CA . ALA A 1 243 ? -3.076 1.945 2.923 1.00 97.81 243 ALA A CA 1
ATOM 1738 C C . ALA A 1 243 ? -4.29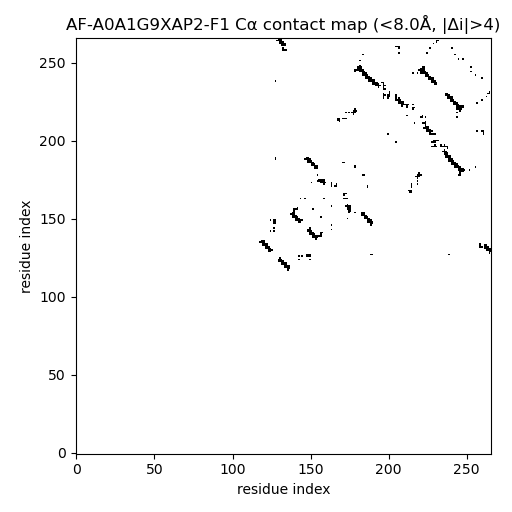1 2.844 3.167 1.00 97.81 243 ALA A C 1
ATOM 1740 O O . ALA A 1 243 ? -4.158 4.060 3.293 1.00 97.81 243 ALA A O 1
ATOM 1741 N N . CYS A 1 244 ? -5.459 2.226 3.289 1.00 98.06 244 CYS A N 1
ATOM 1742 C CA . CYS A 1 244 ? -6.729 2.830 3.653 1.00 98.06 244 CYS A CA 1
ATOM 1743 C C . CYS A 1 244 ? -7.096 2.461 5.083 1.00 98.06 244 CYS A C 1
ATOM 1745 O O . CYS A 1 244 ? -7.236 1.279 5.401 1.00 98.06 244 CYS A O 1
ATOM 1747 N N . LEU A 1 245 ? -7.280 3.475 5.928 1.00 98.38 245 LEU A N 1
ATOM 1748 C CA . LEU A 1 245 ? -7.627 3.299 7.335 1.00 98.38 245 LEU A CA 1
ATOM 1749 C C . LEU A 1 245 ? -8.981 3.943 7.628 1.00 98.38 245 LEU A C 1
ATOM 1751 O O . LEU A 1 245 ? -9.214 5.091 7.237 1.00 98.38 245 LEU A O 1
ATOM 1755 N N . SER A 1 246 ? -9.866 3.236 8.330 1.00 98.31 246 SER A N 1
ATOM 1756 C CA . SER A 1 246 ? -11.147 3.788 8.787 1.00 98.31 246 SER A CA 1
ATOM 1757 C C . SER A 1 246 ? -11.039 4.267 10.229 1.00 98.31 246 SER A C 1
ATOM 1759 O O . SER A 1 246 ? -10.855 3.458 11.129 1.00 98.31 246 SER A O 1
ATOM 1761 N N . HIS A 1 247 ? -11.167 5.575 10.454 1.00 98.25 247 HIS A N 1
ATOM 1762 C CA . HIS A 1 247 ? -11.099 6.218 11.773 1.00 98.25 247 HIS A CA 1
ATOM 1763 C C . HIS A 1 247 ? -9.928 5.711 12.644 1.00 98.25 247 HIS A C 1
ATOM 1765 O O . HIS A 1 247 ? -10.168 5.243 13.759 1.00 98.25 247 HIS A O 1
ATOM 1771 N N . PRO A 1 248 ? -8.676 5.744 12.140 1.00 98.00 248 PRO A N 1
ATOM 1772 C CA . PRO A 1 248 ? -7.560 5.116 12.834 1.00 98.00 248 PRO A CA 1
ATOM 1773 C C . PRO A 1 248 ? -7.264 5.788 14.175 1.00 98.00 248 PRO A C 1
ATOM 1775 O O . PRO A 1 248 ? -7.227 7.018 14.278 1.00 98.00 248 PRO A O 1
ATOM 1778 N N . THR A 1 249 ? -6.976 4.975 15.188 1.00 97.56 249 THR A N 1
ATOM 1779 C CA . THR A 1 249 ? -6.282 5.429 16.398 1.00 97.56 249 THR A CA 1
ATOM 1780 C C . THR A 1 249 ? -4.799 5.688 16.079 1.00 97.56 249 THR A C 1
ATOM 1782 O O . THR A 1 249 ? -4.284 5.167 15.083 1.00 97.56 249 THR A O 1
ATOM 1785 N N . PRO A 1 250 ? -4.062 6.445 16.916 1.00 96.75 250 PRO A N 1
ATOM 1786 C CA . PRO A 1 250 ? -2.619 6.624 16.733 1.00 96.75 250 PRO A CA 1
ATOM 1787 C C . PRO A 1 250 ? -1.842 5.299 16.675 1.00 96.75 250 PRO A C 1
ATOM 1789 O O . PRO A 1 250 ? -0.900 5.168 15.899 1.00 96.75 250 PRO A O 1
ATOM 1792 N N . GLU A 1 251 ? -2.269 4.297 17.447 1.00 95.50 251 GLU A N 1
ATOM 1793 C CA . GLU A 1 251 ? -1.674 2.955 17.442 1.00 95.50 251 GLU A CA 1
ATOM 1794 C C . GLU A 1 251 ? -1.888 2.234 16.106 1.00 95.50 251 GLU A C 1
ATOM 1796 O O . GLU A 1 251 ? -0.974 1.589 15.600 1.00 95.50 251 GLU A O 1
ATOM 1801 N N . GLN A 1 252 ? -3.070 2.373 15.498 1.00 96.44 252 GLN A N 1
ATOM 1802 C CA . GLN A 1 252 ? -3.378 1.776 14.195 1.00 96.44 252 GLN A CA 1
ATOM 1803 C C . GLN A 1 252 ? -2.630 2.465 13.050 1.00 96.44 252 GLN A C 1
ATOM 1805 O O . GLN A 1 252 ? -2.172 1.783 12.132 1.00 96.44 252 GLN A O 1
ATOM 1810 N N . ASP A 1 253 ? -2.470 3.792 13.108 1.00 97.44 253 ASP A N 1
ATOM 1811 C CA . ASP A 1 253 ? -1.629 4.528 12.154 1.00 97.44 253 ASP A CA 1
ATOM 1812 C C . ASP A 1 253 ? -0.163 4.078 12.265 1.00 97.44 253 ASP A C 1
ATOM 1814 O O . ASP A 1 253 ? 0.461 3.750 11.255 1.00 97.44 253 ASP A O 1
ATOM 1818 N N . ALA A 1 254 ? 0.362 3.968 13.492 1.00 96.06 254 ALA A N 1
ATOM 1819 C CA . ALA A 1 254 ? 1.714 3.473 13.745 1.00 96.06 254 ALA A CA 1
ATOM 1820 C C . ALA A 1 254 ? 1.904 2.027 13.260 1.00 96.06 254 ALA A C 1
ATOM 1822 O O . ALA A 1 254 ? 2.907 1.732 12.612 1.00 96.06 254 ALA A O 1
ATOM 1823 N N . LEU A 1 255 ? 0.926 1.149 13.500 1.00 96.31 255 LEU A N 1
ATOM 1824 C CA . LEU A 1 255 ? 0.951 -0.238 13.036 1.00 96.31 255 LEU A CA 1
ATOM 1825 C C . LEU A 1 255 ? 0.976 -0.327 11.506 1.00 96.31 255 LEU A C 1
ATOM 1827 O O . LEU A 1 255 ? 1.760 -1.087 10.942 1.00 96.31 255 LEU A O 1
ATOM 1831 N N . ALA A 1 256 ? 0.156 0.470 10.816 1.00 97.25 256 ALA A N 1
ATOM 1832 C CA . ALA A 1 256 ? 0.156 0.505 9.357 1.00 97.25 256 ALA A CA 1
ATOM 1833 C C . ALA A 1 256 ? 1.497 1.008 8.799 1.00 97.25 256 ALA A C 1
ATOM 1835 O O . ALA A 1 256 ? 2.006 0.440 7.834 1.00 97.25 256 ALA A O 1
ATOM 1836 N N . ARG A 1 257 ? 2.106 2.027 9.422 1.00 97.31 257 ARG A N 1
ATOM 1837 C CA . ARG A 1 257 ? 3.461 2.478 9.059 1.00 97.31 257 ARG A CA 1
ATOM 1838 C C . ARG A 1 257 ? 4.498 1.392 9.292 1.00 97.31 257 ARG A C 1
ATOM 1840 O O . ARG A 1 257 ? 5.331 1.198 8.419 1.00 97.31 257 ARG A O 1
ATOM 1847 N N . GLN A 1 258 ? 4.419 0.681 10.417 1.00 95.50 258 GLN A N 1
ATOM 1848 C CA . GLN A 1 258 ? 5.332 -0.412 10.737 1.00 95.50 258 GLN A CA 1
ATOM 1849 C C . GLN A 1 258 ? 5.276 -1.513 9.670 1.00 95.50 258 GLN A C 1
ATOM 1851 O O . GLN A 1 258 ? 6.324 -1.913 9.171 1.00 95.50 258 GLN A O 1
ATOM 1856 N N . ILE A 1 259 ? 4.072 -1.942 9.272 1.00 96.88 259 ILE A N 1
ATOM 1857 C CA . ILE A 1 259 ? 3.873 -2.941 8.207 1.00 96.88 259 ILE A CA 1
ATOM 1858 C C . ILE A 1 259 ? 4.456 -2.457 6.876 1.00 96.88 259 ILE A C 1
ATOM 1860 O O . ILE A 1 259 ? 5.095 -3.218 6.163 1.00 96.88 259 ILE A O 1
ATOM 1864 N N . LEU A 1 260 ? 4.244 -1.187 6.523 1.00 96.94 260 LEU A N 1
ATOM 1865 C CA . LEU A 1 260 ? 4.794 -0.633 5.286 1.00 96.94 260 LEU A CA 1
ATOM 1866 C C . LEU A 1 260 ? 6.324 -0.502 5.337 1.00 96.94 260 LEU A C 1
ATOM 1868 O O . LEU A 1 260 ? 6.975 -0.681 4.316 1.00 96.94 260 LEU A O 1
ATOM 1872 N N . SER A 1 261 ? 6.896 -0.207 6.506 1.00 95.56 261 SER A N 1
ATOM 1873 C CA . SER A 1 261 ? 8.348 -0.102 6.699 1.00 95.56 261 SER A CA 1
ATOM 1874 C C . SER A 1 261 ? 9.061 -1.446 6.862 1.00 95.56 261 SER A C 1
ATOM 1876 O O . SER A 1 261 ? 10.281 -1.484 6.760 1.00 95.56 261 SER A O 1
ATOM 1878 N N . SER A 1 262 ? 8.333 -2.532 7.144 1.00 95.81 262 SER A N 1
ATOM 1879 C CA . SER A 1 262 ? 8.900 -3.886 7.214 1.00 95.81 262 SER A CA 1
ATOM 1880 C C . SER A 1 262 ? 9.017 -4.550 5.842 1.00 95.81 262 SER A C 1
ATOM 1882 O O . SER A 1 262 ? 9.443 -5.698 5.760 1.00 95.81 262 SER A O 1
ATOM 1884 N N . ALA A 1 263 ? 8.626 -3.842 4.781 1.00 96.50 263 ALA A N 1
ATOM 1885 C CA . ALA A 1 263 ? 8.713 -4.322 3.419 1.00 96.50 263 ALA A CA 1
ATOM 1886 C C . ALA A 1 263 ? 10.164 -4.470 2.959 1.00 96.50 263 ALA A C 1
ATOM 1888 O O . ALA A 1 263 ? 10.917 -3.499 2.927 1.00 96.50 263 ALA A O 1
ATOM 1889 N N . ASP A 1 264 ? 10.528 -5.686 2.564 1.00 95.62 264 ASP A N 1
ATOM 1890 C CA . ASP A 1 264 ? 11.814 -6.007 1.956 1.00 95.62 264 ASP A CA 1
ATOM 1891 C C . ASP A 1 264 ? 11.658 -6.990 0.786 1.00 95.62 264 ASP A C 1
ATOM 1893 O O . ASP A 1 264 ? 10.575 -7.511 0.531 1.00 95.62 264 ASP A O 1
ATOM 1897 N N . PHE A 1 265 ? 12.729 -7.211 0.022 1.00 95.06 265 PHE A N 1
ATOM 1898 C CA . PHE A 1 265 ? 12.755 -8.174 -1.085 1.00 95.06 265 PHE A CA 1
ATOM 1899 C C . PHE A 1 265 ? 13.707 -9.321 -0.734 1.00 95.06 265 PHE A C 1
ATOM 1901 O O . PHE A 1 265 ? 14.799 -9.072 -0.214 1.00 95.06 265 PHE A O 1
ATOM 1908 N N . SER A 1 266 ? 13.280 -10.563 -0.990 1.00 90.94 266 SER A N 1
ATOM 1909 C CA . SER A 1 266 ? 14.049 -11.792 -0.721 1.00 90.94 266 SER A CA 1
ATOM 1910 C C . SER A 1 266 ? 14.980 -12.204 -1.852 1.00 90.94 266 SER A C 1
ATOM 1912 O O . SER A 1 266 ? 14.513 -12.131 -3.011 1.00 90.94 266 SER A O 1
#